Protein AF-A0A1H8AV15-F1 (afdb_monomer_lite)

Sequence (338 aa):
MNNEKYGDEKTIEDIRESDVGVKELVEKLGVLRKKSWQKQLEAKVYRLEKKVKVLEKELDQQESKTEISVTKNASVRITKSDVLLFKYLFENSFLTREQIGEYIYSSLTYANQRLSRLTKTRFVKKKPYPLRDGNRTTYIMPTKKALSYLKTEKGKKKLNNIERNNKFEHRFIKPKNYIVRSNISLDQFEHDDQVNKLRFEFENIGACFWVTQDIAERFNLHSKIPDGIFDTRDRETKFVLELEKTLKRNSRYINSKYGVLTRYAQEDSIDGVLYVVEGDSLYKSIMKKFNPKSIPYPKGAYKKFYAAKLKDILAGDYKFYNKTANKVFDLKEVLKKC

Secondary structure (DSSP, 8-state):
-----------HHHHHHHHHHHHHHHHHHHHHHHHHHHHHHHHHHHHHHHHHHHHHHHHHHHHHHHHHHHGGG------HHHHHHHHHHHHHS-EEHHHHHHHTSS-HHHHHHHHHHHHHTTSEEEEE-TT-SS---EEEEE-HHHHHHHHSHHHHHHHHT--SSTT--PPP--GGG----S---HHHHHHHHHHHHHHHHHHHHT-EEEEEHHHHHHTT-SSS--SEEEE-TTS--EEEEEEESS---HHHHH-TTT-HHHHHHH-TT-SEEEEEESSHHHHHHHHHHT-TTSS-PSTTGGGGEEEEEHHHHHTT--EEEETTTTEEEEHHHHHH--

pLDDT: mean 84.04, std 15.57, range [34.03, 98.25]

Radius of gyration: 30.09 Å; chains: 1; bounding box: 88×106×57 Å

Structure (mmCIF, N/CA/C/O backbone):
data_AF-A0A1H8AV15-F1
#
_entry.id   AF-A0A1H8AV15-F1
#
loop_
_atom_site.group_PDB
_atom_site.id
_atom_site.type_symbol
_atom_site.label_atom_id
_atom_site.label_alt_id
_atom_site.label_comp_id
_atom_site.label_asym_id
_atom_site.label_entity_id
_atom_site.label_seq_id
_atom_site.pdbx_PDB_ins_code
_atom_site.Cartn_x
_atom_site.Cartn_y
_atom_site.Cartn_z
_atom_site.occupancy
_atom_site.B_iso_or_equiv
_atom_site.auth_seq_id
_atom_site.auth_comp_id
_atom_site.auth_asym_id
_atom_site.auth_atom_id
_atom_site.pdbx_PDB_model_num
ATOM 1 N N . MET A 1 1 ? 63.929 86.290 20.504 1.00 39.50 1 MET A N 1
ATOM 2 C CA . MET A 1 1 ? 62.841 85.491 21.107 1.00 39.50 1 MET A CA 1
ATOM 3 C C . MET A 1 1 ? 62.229 84.665 19.994 1.00 39.50 1 MET A C 1
ATOM 5 O O . MET A 1 1 ? 61.671 85.238 19.068 1.00 39.50 1 MET A O 1
ATOM 9 N N . ASN A 1 2 ? 62.473 83.356 20.034 1.00 34.03 2 ASN A N 1
ATOM 10 C CA . ASN A 1 2 ? 62.102 82.391 19.001 1.00 34.03 2 ASN A CA 1
ATOM 11 C C . ASN A 1 2 ? 60.612 82.051 19.109 1.00 34.03 2 ASN A C 1
ATOM 13 O O . ASN A 1 2 ? 60.170 81.650 20.180 1.00 34.03 2 ASN A O 1
ATOM 17 N N . ASN A 1 3 ? 59.874 82.174 18.005 1.00 35.03 3 ASN A N 1
ATOM 18 C CA . ASN A 1 3 ? 58.556 81.566 17.837 1.00 35.03 3 ASN A CA 1
ATOM 19 C C . ASN A 1 3 ? 58.683 80.460 16.787 1.00 35.03 3 ASN A C 1
ATOM 21 O O . ASN A 1 3 ? 58.756 80.735 15.588 1.00 35.03 3 ASN A O 1
ATOM 25 N N . GLU A 1 4 ? 58.737 79.218 17.258 1.00 37.78 4 GLU A N 1
ATOM 26 C CA . GLU A 1 4 ? 58.643 78.020 16.431 1.00 37.78 4 GLU A CA 1
ATOM 27 C C . GLU A 1 4 ? 57.190 77.810 15.982 1.00 37.78 4 GLU A C 1
ATOM 29 O O . GLU A 1 4 ? 56.271 77.699 16.793 1.00 37.78 4 GLU A O 1
ATOM 34 N N . LYS A 1 5 ? 56.996 77.758 14.662 1.00 45.66 5 LYS A N 1
ATOM 35 C CA . LYS A 1 5 ? 55.820 77.191 13.999 1.00 45.66 5 LYS A CA 1
ATOM 36 C C . LYS A 1 5 ? 56.116 75.715 13.709 1.00 45.66 5 LYS A C 1
ATOM 38 O O . LYS A 1 5 ? 56.894 75.426 12.808 1.00 45.66 5 LYS A O 1
ATOM 43 N N . TYR A 1 6 ? 55.448 74.819 14.421 1.00 37.97 6 TYR A N 1
ATOM 44 C CA . TYR A 1 6 ? 55.134 73.449 13.994 1.00 37.97 6 TYR A CA 1
ATOM 45 C C . TYR A 1 6 ? 53.597 73.366 14.047 1.00 37.97 6 TYR A C 1
ATOM 47 O O . TYR A 1 6 ? 53.000 73.881 14.987 1.00 37.97 6 TYR A O 1
ATOM 55 N N . GLY A 1 7 ? 52.862 72.925 13.029 1.00 42.69 7 GLY A N 1
ATOM 56 C CA . GLY A 1 7 ? 53.086 71.751 12.194 1.00 42.69 7 GLY A CA 1
ATOM 57 C C . GLY A 1 7 ? 52.102 70.690 12.685 1.00 42.69 7 GLY A C 1
ATOM 58 O O . GLY A 1 7 ? 52.228 70.277 13.826 1.00 42.69 7 GLY A O 1
ATOM 59 N N . ASP A 1 8 ? 51.085 70.365 11.882 1.00 43.25 8 ASP A N 1
ATOM 60 C CA . ASP A 1 8 ? 50.435 69.044 11.856 1.00 43.25 8 ASP A CA 1
ATOM 61 C C . ASP A 1 8 ? 49.361 69.023 10.756 1.00 43.25 8 ASP A C 1
ATOM 63 O O . ASP A 1 8 ? 48.159 69.183 10.976 1.00 43.25 8 ASP A O 1
ATOM 67 N N . GLU A 1 9 ? 49.832 68.791 9.528 1.00 50.53 9 GLU A N 1
ATOM 68 C CA . GLU A 1 9 ? 49.092 67.988 8.558 1.00 50.53 9 GLU A CA 1
ATOM 69 C C . GLU A 1 9 ? 48.983 66.570 9.135 1.00 50.53 9 GLU A C 1
ATOM 71 O O . GLU A 1 9 ? 49.800 65.699 8.846 1.00 50.53 9 GLU A O 1
ATOM 76 N N . LYS A 1 10 ? 47.977 66.333 9.985 1.00 43.94 10 LYS A N 1
ATOM 77 C CA . LYS A 1 10 ? 47.518 64.966 10.230 1.00 43.94 10 LYS A CA 1
ATOM 78 C C . LYS A 1 10 ? 46.708 64.508 9.025 1.00 43.94 10 LYS A C 1
ATOM 80 O O . LYS A 1 10 ? 45.613 64.988 8.736 1.00 43.94 10 LYS A O 1
ATOM 85 N N . THR A 1 11 ? 47.364 63.618 8.307 1.00 44.25 11 THR A N 1
ATOM 86 C CA . THR A 1 11 ? 47.067 62.935 7.058 1.00 44.25 11 THR A CA 1
ATOM 87 C C . THR A 1 11 ? 45.629 62.420 6.939 1.00 44.25 11 THR A C 1
ATOM 89 O O . THR A 1 11 ? 45.088 61.771 7.829 1.00 44.25 11 THR A O 1
ATOM 92 N N . ILE A 1 12 ? 45.044 62.612 5.752 1.00 46.31 12 ILE A N 1
ATOM 93 C CA . ILE A 1 12 ? 43.785 62.002 5.272 1.00 46.31 12 ILE A CA 1
ATOM 94 C C . ILE A 1 12 ? 43.798 60.454 5.382 1.00 46.31 12 ILE A C 1
ATOM 96 O O . ILE A 1 12 ? 42.741 59.818 5.395 1.00 46.31 12 ILE A O 1
ATOM 100 N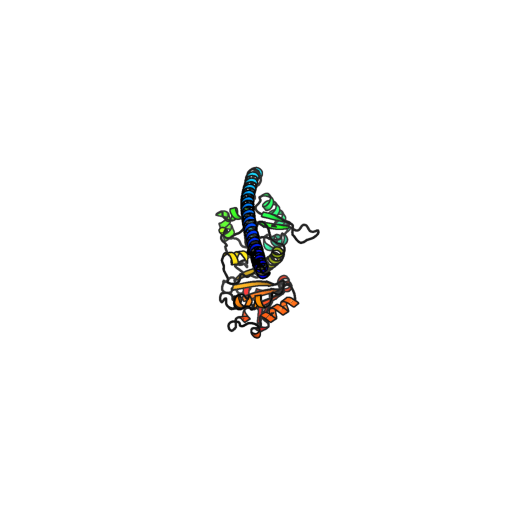 N . GLU A 1 13 ? 44.979 59.841 5.495 1.00 48.06 13 GLU A N 1
ATOM 101 C CA . GLU A 1 13 ? 45.182 58.408 5.745 1.00 48.06 13 GLU A CA 1
ATOM 102 C C . GLU A 1 13 ? 44.706 57.951 7.135 1.00 48.06 13 GLU A C 1
ATOM 104 O O . GLU A 1 13 ? 44.022 56.929 7.215 1.00 48.06 13 GLU A O 1
ATOM 109 N N . ASP A 1 14 ? 44.902 58.752 8.188 1.00 46.56 14 ASP A N 1
ATOM 110 C CA . ASP A 1 14 ? 44.447 58.413 9.549 1.00 46.56 14 ASP A CA 1
ATOM 111 C C . ASP A 1 14 ? 42.908 58.397 9.641 1.00 46.56 14 ASP A C 1
ATOM 113 O O . ASP A 1 14 ? 42.307 57.607 10.374 1.00 46.56 14 ASP A O 1
ATOM 117 N N . ILE A 1 15 ? 42.238 59.234 8.839 1.00 47.50 15 ILE A N 1
ATOM 118 C CA . ILE A 1 15 ? 40.772 59.259 8.742 1.00 47.50 15 ILE A CA 1
ATOM 119 C C . ILE A 1 15 ? 40.266 58.019 7.983 1.00 47.50 15 ILE A C 1
ATOM 121 O O . ILE A 1 15 ? 39.270 57.418 8.393 1.00 47.50 15 ILE A O 1
ATOM 125 N N . ARG A 1 16 ? 40.968 57.570 6.931 1.00 46.66 16 ARG A N 1
ATOM 126 C CA . ARG A 1 16 ? 40.594 56.373 6.153 1.00 46.66 16 ARG A CA 1
ATOM 127 C C . ARG A 1 16 ? 40.780 55.065 6.924 1.00 46.66 16 ARG A C 1
ATOM 129 O O . ARG A 1 16 ? 39.923 54.189 6.803 1.00 46.66 16 ARG A O 1
ATOM 136 N N . GLU A 1 17 ? 41.830 54.928 7.731 1.00 51.47 17 GLU A N 1
ATOM 137 C CA . GLU A 1 17 ? 42.008 53.747 8.593 1.00 51.47 17 GLU A CA 1
ATOM 138 C C . GLU A 1 17 ? 40.938 53.672 9.694 1.00 51.47 17 GLU A C 1
ATOM 140 O O . GLU A 1 17 ? 40.435 52.585 10.002 1.00 51.47 17 GLU A O 1
ATOM 145 N N . SER A 1 18 ? 40.495 54.824 10.213 1.00 52.91 18 SER A N 1
ATOM 146 C CA . SER A 1 18 ? 39.399 54.884 11.187 1.00 52.91 18 SER A CA 1
ATOM 147 C C . SER A 1 18 ? 38.044 54.447 10.594 1.00 52.91 18 SER A C 1
ATOM 149 O O . SER A 1 18 ? 37.301 53.702 11.236 1.00 52.91 18 SER A O 1
ATOM 151 N N . ASP A 1 19 ? 37.755 54.800 9.335 1.00 50.59 19 ASP A N 1
ATOM 152 C CA . ASP A 1 19 ? 36.514 54.435 8.632 1.00 50.59 19 ASP A CA 1
ATOM 153 C C . ASP A 1 19 ? 36.448 52.942 8.256 1.00 50.59 19 ASP A C 1
ATOM 155 O O . ASP A 1 19 ? 35.379 52.316 8.307 1.00 50.59 19 ASP A O 1
ATOM 159 N N . VAL A 1 20 ? 37.591 52.342 7.902 1.00 56.38 20 VAL A N 1
ATOM 160 C CA . VAL A 1 20 ? 37.698 50.894 7.649 1.00 56.38 20 VAL A CA 1
ATOM 161 C C . VAL A 1 20 ? 37.484 50.109 8.947 1.00 56.38 20 VAL A C 1
ATOM 163 O O . VAL A 1 20 ? 36.703 49.152 8.956 1.00 56.38 20 VAL A O 1
ATOM 166 N N . GLY A 1 21 ? 38.070 50.566 10.059 1.00 55.06 21 GLY A N 1
ATOM 167 C CA . GLY A 1 21 ? 37.852 49.975 11.382 1.00 55.06 21 GLY A CA 1
ATOM 168 C C . GLY A 1 21 ? 36.389 50.034 11.833 1.00 55.06 21 GLY A C 1
ATOM 169 O O . GLY A 1 21 ? 35.859 49.047 12.346 1.00 55.06 21 GLY A O 1
ATOM 170 N N . VAL A 1 22 ? 35.690 51.148 11.581 1.00 52.22 22 VAL A N 1
ATOM 171 C CA . VAL A 1 22 ? 34.264 51.310 11.921 1.00 52.22 22 VAL A CA 1
ATOM 172 C C . VAL A 1 22 ? 33.369 50.394 11.080 1.00 52.22 22 VAL A C 1
ATOM 174 O O . VAL A 1 22 ? 32.469 49.756 11.634 1.00 52.22 22 VAL A O 1
ATOM 177 N N . LYS A 1 23 ? 33.617 50.255 9.769 1.00 57.16 23 LYS A N 1
ATOM 178 C CA . LYS A 1 23 ? 32.855 49.324 8.911 1.00 57.16 23 LYS A CA 1
ATOM 179 C C . LYS A 1 23 ? 33.002 47.871 9.353 1.00 57.16 23 LYS A C 1
ATOM 181 O O . LYS A 1 23 ? 31.995 47.169 9.466 1.00 57.16 23 LYS A O 1
ATOM 186 N N . GLU A 1 24 ? 34.220 47.437 9.661 1.00 65.31 24 GLU A N 1
ATOM 187 C CA . GLU A 1 24 ? 34.476 46.069 10.115 1.00 65.31 24 GLU A CA 1
ATOM 188 C C . GLU A 1 24 ? 33.819 45.792 11.482 1.00 65.31 24 GLU A C 1
ATOM 190 O O . GLU A 1 24 ? 33.276 44.708 11.722 1.00 65.31 24 GLU A O 1
ATOM 195 N N . LEU A 1 25 ? 33.787 46.796 12.368 1.00 52.59 25 LEU A N 1
ATOM 196 C CA . LEU A 1 25 ? 33.108 46.713 13.661 1.00 52.59 25 LEU A CA 1
ATOM 197 C C . LEU A 1 25 ? 31.581 46.641 13.507 1.00 52.59 25 LEU A C 1
ATOM 199 O O . LEU A 1 25 ? 30.936 45.834 14.177 1.00 52.59 25 LEU A O 1
ATOM 203 N N . VAL A 1 26 ? 30.993 47.435 12.605 1.00 51.81 26 VAL A N 1
ATOM 204 C CA . VAL A 1 26 ? 29.552 47.414 12.295 1.00 51.81 26 VAL A CA 1
ATOM 205 C C . VAL A 1 26 ? 29.139 46.070 11.692 1.00 51.81 26 VAL A C 1
ATOM 207 O O . VAL A 1 26 ? 28.099 45.523 12.066 1.00 51.81 26 VAL A O 1
ATOM 210 N N . GLU A 1 27 ? 29.965 45.487 10.824 1.00 62.81 27 GLU A N 1
ATOM 211 C CA . GLU A 1 27 ? 29.713 44.172 10.232 1.00 62.81 27 GLU A CA 1
ATOM 212 C C . GLU A 1 27 ? 29.824 43.047 11.275 1.00 62.81 27 GLU A C 1
ATOM 214 O O . GLU A 1 27 ? 28.908 42.225 11.408 1.00 62.81 27 GLU A O 1
ATOM 219 N N . LYS A 1 28 ? 30.868 43.070 12.119 1.00 62.38 28 LYS A N 1
ATOM 220 C CA . LYS A 1 28 ? 31.018 42.152 13.264 1.00 62.38 28 LYS A CA 1
ATOM 221 C C . LYS A 1 28 ? 29.848 42.275 14.249 1.00 62.38 28 LYS A C 1
ATOM 223 O O . LYS A 1 28 ? 29.292 41.255 14.666 1.00 62.38 28 LYS A O 1
ATOM 228 N N . LEU A 1 29 ? 29.404 43.491 14.573 1.00 48.94 29 LEU A N 1
ATOM 229 C CA . LEU A 1 29 ? 28.235 43.738 15.427 1.00 48.94 29 LEU A CA 1
ATOM 230 C C . LEU A 1 29 ? 26.924 43.280 14.771 1.00 48.94 29 LEU A C 1
ATOM 232 O O . LEU A 1 29 ? 26.055 42.740 15.460 1.00 48.94 29 LEU A O 1
ATOM 236 N N . GLY A 1 30 ? 26.780 43.422 13.451 1.00 55.56 30 GLY A N 1
ATOM 237 C CA . GLY A 1 30 ? 25.644 42.910 12.680 1.00 55.56 30 GLY A CA 1
ATOM 238 C C . GLY A 1 30 ? 25.556 41.380 12.702 1.00 55.56 30 GLY A C 1
ATOM 239 O O . GLY A 1 30 ? 24.478 40.820 12.926 1.00 55.56 30 GLY A O 1
ATOM 240 N N . VAL A 1 31 ? 26.691 40.690 12.555 1.00 60.81 31 VAL A N 1
ATOM 241 C CA . VAL A 1 31 ? 26.790 39.225 12.678 1.00 60.81 31 VAL A CA 1
ATOM 242 C C . VAL A 1 31 ? 26.493 38.768 14.110 1.00 60.81 31 VAL A C 1
ATOM 244 O O . VAL A 1 31 ? 25.740 37.810 14.305 1.00 60.81 31 VAL A O 1
ATOM 247 N N . LEU A 1 32 ? 27.019 39.462 15.124 1.00 54.56 32 LEU A N 1
ATOM 248 C CA . LEU A 1 32 ? 26.749 39.161 16.535 1.00 54.56 32 LEU A CA 1
ATOM 249 C C . LEU A 1 32 ? 25.274 39.380 16.904 1.00 54.56 32 LEU A C 1
ATOM 251 O O . LEU A 1 32 ? 24.685 38.534 17.581 1.00 54.56 32 LEU A O 1
ATOM 255 N N . ARG A 1 33 ? 24.637 40.451 16.407 1.00 60.66 33 ARG A N 1
ATOM 256 C CA . ARG A 1 33 ? 23.192 40.690 16.580 1.00 60.66 33 ARG A CA 1
ATOM 257 C C . ARG A 1 33 ? 22.350 39.606 15.910 1.00 60.66 33 ARG A C 1
ATOM 259 O O . ARG A 1 33 ? 21.426 39.108 16.546 1.00 60.66 33 ARG A O 1
ATOM 266 N N . LYS A 1 34 ? 22.693 39.175 14.687 1.00 67.12 34 LYS A N 1
ATOM 267 C CA . LYS A 1 34 ? 22.013 38.053 14.007 1.00 67.12 34 LYS A CA 1
ATOM 268 C C . LYS A 1 34 ? 22.143 36.742 14.788 1.00 67.12 34 LYS A C 1
ATOM 270 O O . LYS A 1 34 ? 21.135 36.076 15.002 1.00 67.12 34 LYS A O 1
ATOM 275 N N . LYS A 1 35 ? 23.341 36.407 15.284 1.00 69.88 35 LYS A N 1
ATOM 276 C CA . LYS A 1 35 ? 23.568 35.209 16.118 1.00 69.88 35 LYS A CA 1
ATOM 277 C C . LYS A 1 35 ? 22.797 35.267 17.440 1.00 69.88 35 LYS A C 1
ATOM 279 O O . LYS A 1 35 ? 22.209 34.270 17.851 1.00 69.88 35 LYS A O 1
ATOM 284 N N . SER A 1 36 ? 22.761 36.432 18.087 1.00 76.50 36 SER A N 1
ATOM 285 C CA . SER A 1 36 ? 21.988 36.649 19.316 1.00 76.50 36 SER A CA 1
ATOM 286 C C . SER A 1 36 ? 20.482 36.486 19.073 1.00 76.50 36 SER A C 1
ATOM 288 O O . SER A 1 36 ? 19.811 35.755 19.801 1.00 76.50 36 SER A O 1
ATOM 290 N N . TRP A 1 37 ? 19.958 37.082 17.999 1.00 70.81 37 TRP A N 1
ATOM 291 C CA . TRP A 1 37 ? 18.543 36.993 17.633 1.00 70.81 37 TRP A CA 1
ATOM 292 C C . TRP A 1 37 ? 18.128 35.573 17.223 1.00 70.81 37 TRP A C 1
ATOM 294 O O . TRP A 1 37 ? 17.080 35.086 17.643 1.00 70.81 37 TRP A O 1
ATOM 304 N N . GLN A 1 38 ? 18.984 34.862 16.484 1.00 74.12 38 GLN A N 1
ATOM 305 C CA . GLN A 1 38 ? 18.769 33.461 16.125 1.00 74.12 38 GLN A CA 1
ATOM 306 C C . GLN A 1 38 ? 18.724 32.558 17.367 1.00 74.12 38 GLN A C 1
ATOM 308 O O . GLN A 1 38 ? 17.793 31.771 17.518 1.00 74.12 38 GLN A O 1
ATOM 313 N N . LYS A 1 39 ? 19.646 32.747 18.320 1.00 81.38 39 LYS A N 1
ATOM 314 C CA . LYS A 1 39 ? 19.643 32.017 19.599 1.00 81.38 39 LYS A CA 1
ATOM 315 C C . LYS A 1 39 ? 18.384 32.309 20.431 1.00 81.38 39 LYS A C 1
ATOM 317 O O . LYS A 1 39 ? 17.842 31.411 21.076 1.00 81.38 39 LYS A O 1
ATOM 322 N N . GLN A 1 40 ? 17.887 33.549 20.407 1.00 77.81 40 GLN A N 1
ATOM 323 C CA . GLN A 1 40 ? 16.620 33.918 21.052 1.00 77.81 40 GLN A CA 1
ATOM 324 C C . GLN A 1 40 ? 15.408 33.252 20.378 1.00 77.81 40 GLN A C 1
ATOM 326 O O . GLN A 1 40 ? 14.506 32.781 21.076 1.00 77.81 40 GLN A O 1
ATOM 331 N N . LEU A 1 41 ? 15.389 33.174 19.043 1.00 75.25 41 LEU A N 1
ATOM 332 C CA . LEU A 1 41 ? 14.352 32.472 18.284 1.00 75.25 41 LEU A CA 1
ATOM 333 C C . LEU A 1 41 ? 14.353 30.969 18.562 1.00 75.25 41 LEU A C 1
ATOM 335 O O . LEU A 1 41 ? 13.299 30.425 18.880 1.00 75.25 41 LEU A O 1
ATOM 339 N N . GLU A 1 42 ? 15.512 30.314 18.517 1.00 78.62 42 GLU A N 1
ATOM 340 C CA . GLU A 1 42 ? 15.657 28.885 18.829 1.00 78.62 42 GLU A CA 1
ATOM 341 C C . GLU A 1 42 ? 15.156 28.573 20.247 1.00 78.62 42 GLU A C 1
ATOM 343 O O . GLU A 1 42 ? 14.366 27.649 20.449 1.00 78.62 42 GLU A O 1
ATOM 348 N N . ALA A 1 43 ? 15.509 29.409 21.230 1.00 83.00 43 ALA A N 1
ATOM 349 C CA . ALA A 1 43 ? 15.003 29.276 22.594 1.00 83.00 43 ALA A CA 1
ATOM 350 C C . ALA A 1 43 ? 13.475 29.466 22.685 1.00 83.00 43 ALA A C 1
ATOM 352 O O . ALA A 1 43 ? 12.810 28.784 23.472 1.00 83.00 43 ALA A O 1
ATOM 353 N N . LYS A 1 44 ? 12.896 30.379 21.893 1.00 82.75 44 LYS A N 1
ATOM 354 C CA . LYS A 1 44 ? 11.442 30.599 21.832 1.00 82.75 44 LYS A CA 1
ATOM 355 C C . LYS A 1 44 ? 10.720 29.412 21.191 1.00 82.75 44 LYS A C 1
ATOM 357 O O . LYS A 1 44 ? 9.716 28.970 21.748 1.00 82.75 44 LYS A O 1
ATOM 362 N N . VAL A 1 45 ? 11.244 28.874 20.087 1.00 79.19 45 VAL A N 1
ATOM 363 C CA . VAL A 1 45 ? 10.726 27.667 19.421 1.00 79.19 45 VAL A CA 1
ATOM 364 C C . VAL A 1 45 ? 10.742 26.490 20.391 1.00 79.19 45 VAL A C 1
ATOM 366 O O . VAL A 1 45 ? 9.696 25.902 20.642 1.00 79.19 45 VAL A O 1
ATOM 369 N N . TYR A 1 46 ? 11.872 26.238 21.053 1.00 84.69 46 TYR A N 1
ATOM 370 C CA . TYR A 1 46 ? 11.991 25.168 22.044 1.00 84.69 46 TYR A CA 1
ATOM 371 C C . TYR A 1 46 ? 10.968 25.289 23.192 1.00 84.69 46 TYR A C 1
ATOM 373 O O . TYR A 1 46 ? 10.334 24.310 23.597 1.00 84.69 46 TYR A O 1
ATOM 381 N N . ARG A 1 47 ? 10.746 26.507 23.715 1.00 86.25 47 ARG A N 1
ATOM 382 C CA . ARG A 1 47 ? 9.717 26.756 24.745 1.00 86.25 47 ARG A CA 1
ATOM 383 C C . ARG A 1 47 ? 8.303 26.487 24.227 1.00 86.25 47 ARG A C 1
ATOM 385 O O . ARG A 1 47 ? 7.484 25.955 24.977 1.00 86.25 47 ARG A O 1
ATOM 392 N N . LEU A 1 48 ? 8.010 26.863 22.982 1.00 82.88 48 LEU A N 1
ATOM 393 C CA . LEU A 1 48 ? 6.714 26.616 22.348 1.00 82.88 48 LEU A CA 1
ATOM 394 C C . LEU A 1 48 ? 6.480 25.121 22.120 1.00 82.88 48 LEU A C 1
ATOM 396 O O . LEU A 1 48 ? 5.425 24.624 22.500 1.00 82.88 48 LEU A O 1
ATOM 400 N N . GLU A 1 49 ? 7.470 24.386 21.618 1.00 77.31 49 GLU A N 1
ATOM 401 C CA . GLU A 1 49 ? 7.391 22.929 21.452 1.00 77.31 49 GLU A CA 1
ATOM 402 C C . GLU A 1 49 ? 7.128 22.214 22.782 1.00 77.31 49 GLU A C 1
ATOM 404 O O . GLU A 1 49 ? 6.305 21.299 22.857 1.00 77.31 49 GLU A O 1
ATOM 409 N N . LYS A 1 50 ? 7.777 22.661 23.867 1.00 88.25 50 LYS A N 1
ATOM 410 C CA . LYS A 1 50 ? 7.525 22.123 25.209 1.00 88.25 50 LYS A CA 1
ATOM 411 C C . LYS A 1 50 ? 6.092 22.404 25.676 1.00 88.25 50 LYS A C 1
ATOM 413 O O . LYS A 1 50 ? 5.470 21.511 26.246 1.00 88.25 50 LYS A O 1
ATOM 418 N N . LYS A 1 51 ? 5.554 23.605 25.420 1.00 87.81 51 LYS A N 1
ATOM 419 C CA . LYS A 1 51 ? 4.152 23.947 25.731 1.00 87.81 51 LYS A CA 1
ATOM 420 C C . LYS A 1 51 ? 3.162 23.111 24.920 1.00 87.81 51 LYS A C 1
ATOM 422 O O . LYS A 1 51 ? 2.213 22.601 25.502 1.00 87.81 51 LYS A O 1
ATOM 427 N N . VAL A 1 52 ? 3.405 22.922 23.620 1.00 80.88 52 VAL A N 1
ATOM 428 C CA . VAL A 1 52 ? 2.567 22.073 22.755 1.00 80.88 52 VAL A CA 1
ATOM 429 C C . VAL A 1 52 ? 2.510 20.647 23.300 1.00 80.88 52 VAL A C 1
ATOM 431 O O . VAL A 1 52 ? 1.418 20.134 23.506 1.00 80.88 52 VAL A O 1
ATOM 434 N N . LYS A 1 53 ? 3.653 20.048 23.663 1.00 80.12 53 LYS A N 1
ATOM 435 C CA . LYS A 1 53 ? 3.687 18.696 24.254 1.00 80.12 53 LYS A CA 1
ATOM 436 C C . LYS A 1 53 ? 2.901 18.577 25.565 1.00 80.12 53 LYS A C 1
ATOM 438 O O . LYS A 1 53 ? 2.323 17.526 25.838 1.00 80.12 53 LYS A O 1
ATOM 443 N N . VAL A 1 54 ? 2.901 19.620 26.400 1.00 89.12 54 VAL A N 1
ATOM 444 C CA . VAL A 1 54 ? 2.109 19.643 27.644 1.00 89.12 54 VAL A CA 1
ATOM 445 C C . VAL A 1 54 ? 0.617 19.722 27.326 1.00 89.12 54 VAL A C 1
ATOM 447 O O . VAL A 1 54 ? -0.140 18.900 27.832 1.00 89.12 54 VAL A O 1
ATOM 450 N N . LEU A 1 55 ? 0.213 20.630 26.433 1.00 86.31 55 LEU A N 1
ATOM 451 C CA . LEU A 1 55 ? -1.182 20.784 26.012 1.00 86.31 55 LEU A CA 1
ATOM 452 C C . LEU A 1 55 ? -1.726 19.523 25.328 1.00 86.31 55 LEU A C 1
ATOM 454 O O . LEU A 1 55 ? -2.851 19.122 25.596 1.00 86.31 55 LEU A O 1
ATOM 458 N N . GLU A 1 56 ? -0.927 18.854 24.494 1.00 79.38 56 GLU A N 1
ATOM 459 C CA . GLU A 1 56 ? -1.294 17.565 23.892 1.00 79.38 56 GLU A CA 1
ATOM 460 C C . GLU A 1 56 ? -1.555 16.495 24.962 1.00 79.38 56 GLU A C 1
ATOM 462 O O . GLU A 1 56 ? -2.508 15.725 24.851 1.00 79.38 56 GLU A O 1
ATOM 467 N N . LYS A 1 57 ? -0.748 16.469 26.032 1.00 85.25 57 LYS A N 1
ATOM 468 C CA . LYS A 1 57 ? -0.923 15.539 27.155 1.00 85.25 57 LYS A CA 1
ATOM 469 C C . LYS A 1 57 ? -2.159 15.871 27.995 1.00 85.25 57 LYS A C 1
ATOM 471 O O . LYS A 1 57 ? -2.858 14.956 28.426 1.00 85.25 57 LYS A O 1
ATOM 476 N N . GLU A 1 58 ? -2.425 17.151 28.241 1.00 88.25 58 GLU A N 1
ATOM 477 C CA . GLU A 1 58 ? -3.625 17.613 28.952 1.00 88.25 58 GLU A CA 1
ATOM 478 C C . GLU A 1 58 ? -4.895 17.317 28.152 1.00 88.25 58 GLU A C 1
ATOM 480 O O . GLU A 1 58 ? -5.858 16.794 28.714 1.00 88.25 58 GLU A O 1
ATOM 485 N N . LEU A 1 59 ? -4.871 17.548 26.836 1.00 81.38 59 LEU A N 1
ATOM 486 C CA . LEU A 1 59 ? -5.963 17.200 25.932 1.00 81.38 59 LEU A CA 1
ATOM 487 C C . LEU A 1 59 ? -6.209 15.687 25.927 1.00 81.38 59 LEU A C 1
ATOM 489 O O . LEU A 1 59 ? -7.343 15.263 26.120 1.00 81.38 59 LEU A O 1
ATOM 493 N N . ASP A 1 60 ? -5.155 14.868 25.818 1.00 70.38 60 ASP A N 1
ATOM 494 C CA . ASP A 1 60 ? -5.250 13.405 25.928 1.00 70.38 60 ASP A CA 1
ATOM 495 C C . ASP A 1 60 ? -5.888 12.974 27.271 1.00 70.38 60 ASP A C 1
ATOM 497 O O . ASP A 1 60 ? -6.693 12.040 27.318 1.00 70.38 60 ASP A O 1
ATOM 501 N N . GLN A 1 61 ? -5.557 13.642 28.384 1.00 76.06 61 GLN A N 1
ATOM 502 C CA . GLN A 1 61 ? -6.130 13.360 29.709 1.00 76.06 61 GLN A CA 1
ATOM 503 C C . GLN A 1 61 ? -7.584 13.823 29.843 1.00 76.06 61 GLN A C 1
ATOM 505 O O . GLN A 1 61 ? -8.393 13.139 30.476 1.00 76.06 61 GLN A O 1
ATOM 510 N N . GLN A 1 62 ? -7.933 14.971 29.269 1.00 75.81 62 GLN A N 1
ATOM 511 C CA . GLN A 1 62 ? -9.294 15.494 29.273 1.00 75.81 62 GLN A CA 1
ATOM 512 C C . GLN A 1 62 ? -10.203 14.643 28.384 1.00 75.81 62 GLN A C 1
ATOM 514 O O . GLN A 1 62 ? -11.310 14.291 28.801 1.00 75.81 62 GLN A O 1
ATOM 519 N N . GLU A 1 63 ? -9.710 14.222 27.218 1.00 71.06 63 GLU A N 1
ATOM 520 C CA . GLU A 1 63 ? -10.353 13.208 26.392 1.00 71.06 63 GLU A CA 1
ATOM 521 C C . GLU A 1 63 ? -10.546 11.928 27.211 1.00 71.06 63 GLU A C 1
ATOM 523 O O . GLU A 1 63 ? -11.689 11.500 27.341 1.00 71.06 63 GLU A O 1
ATOM 528 N N . SER A 1 64 ? -9.498 11.413 27.875 1.00 63.00 64 SER A N 1
ATOM 529 C CA . SER A 1 64 ? -9.538 10.235 28.772 1.00 63.00 64 SER A CA 1
ATOM 530 C C . SER A 1 64 ? -10.630 10.321 29.852 1.00 63.00 64 SER A C 1
ATOM 532 O O . SER A 1 64 ? -11.429 9.396 30.008 1.00 63.00 64 SER A O 1
ATOM 534 N N . LYS A 1 65 ? -10.718 11.444 30.580 1.00 64.50 65 LYS A N 1
ATOM 535 C CA . LYS A 1 65 ? -11.740 11.673 31.624 1.00 64.50 65 LYS A CA 1
ATOM 536 C C . LYS A 1 65 ? -13.154 11.756 31.043 1.00 64.50 65 LYS A C 1
ATOM 538 O O . LYS A 1 65 ? -14.086 11.185 31.607 1.00 64.50 65 LYS A O 1
ATOM 543 N N . THR A 1 66 ? -13.301 12.401 29.888 1.00 60.34 66 THR A N 1
ATOM 544 C CA . THR A 1 66 ? -14.571 12.461 29.149 1.00 60.34 66 THR A CA 1
ATOM 545 C C . THR A 1 66 ? -14.944 11.085 28.571 1.00 60.34 66 THR A C 1
ATOM 547 O O . THR A 1 66 ? -16.121 10.782 28.395 1.00 60.34 66 THR A O 1
ATOM 550 N N . GLU A 1 67 ? -13.974 10.198 28.298 1.00 51.16 67 GLU A N 1
ATOM 551 C CA . GLU A 1 67 ? -14.251 8.814 27.878 1.00 51.16 67 GLU A CA 1
ATOM 552 C C . GLU A 1 67 ? -14.893 7.999 29.000 1.00 51.16 67 GLU A C 1
ATOM 554 O O . GLU A 1 67 ? -15.811 7.224 28.730 1.00 51.16 67 GLU A O 1
ATOM 559 N N . ILE A 1 68 ? -14.439 8.167 30.245 1.00 54.22 68 ILE A N 1
ATOM 560 C CA . ILE A 1 68 ? -14.922 7.389 31.397 1.00 54.22 68 ILE A CA 1
ATOM 561 C C . ILE A 1 68 ? -16.382 7.737 31.724 1.00 54.22 68 ILE A C 1
ATOM 563 O O . ILE A 1 68 ? -17.159 6.842 32.054 1.00 54.22 68 ILE A O 1
ATOM 567 N N . SER A 1 69 ? -16.797 8.999 31.568 1.00 48.94 69 SER A N 1
ATOM 568 C CA . SER A 1 69 ? -18.191 9.396 31.822 1.00 48.94 69 SER A CA 1
ATOM 569 C C . SER A 1 69 ? -19.158 8.979 30.703 1.00 48.94 69 SER A C 1
ATOM 571 O O . SER A 1 69 ? -20.306 8.642 30.986 1.00 48.94 69 SER A O 1
ATOM 573 N N . VAL A 1 70 ? -18.705 8.922 29.442 1.00 51.00 70 VAL A N 1
ATOM 574 C CA . VAL A 1 70 ? -19.559 8.606 28.275 1.00 51.00 70 VAL A CA 1
ATOM 575 C C . VAL A 1 70 ? -19.653 7.096 27.982 1.00 51.00 70 VAL A C 1
ATOM 577 O O . VAL A 1 70 ? -20.614 6.636 27.366 1.00 51.00 70 VAL A O 1
ATOM 580 N N . THR A 1 71 ? -18.689 6.278 28.419 1.00 47.28 71 THR A N 1
ATOM 581 C CA . THR A 1 71 ? -18.615 4.846 28.043 1.00 47.28 71 THR A CA 1
ATOM 582 C C . THR A 1 71 ? -19.509 3.896 28.839 1.00 47.28 71 THR A C 1
ATOM 584 O O . THR A 1 71 ? -19.543 2.708 28.510 1.00 47.28 71 THR A O 1
ATOM 587 N N . LYS A 1 72 ? -20.307 4.377 29.802 1.00 51.12 72 LYS A N 1
ATOM 588 C CA . LYS A 1 72 ? -21.216 3.504 30.564 1.00 51.12 72 LYS A CA 1
ATOM 589 C C . LYS A 1 72 ? -22.307 2.805 29.727 1.00 51.12 72 LYS A C 1
ATOM 591 O O . LYS A 1 72 ? -22.866 1.847 30.235 1.00 51.12 72 LYS A O 1
ATOM 596 N N . ASN A 1 73 ? -22.569 3.178 28.461 1.00 51.09 73 ASN A N 1
ATOM 597 C CA . ASN A 1 73 ? -23.797 2.732 27.768 1.00 51.09 73 ASN A CA 1
ATOM 598 C C . ASN A 1 73 ? -23.703 2.103 26.356 1.00 51.09 73 ASN A C 1
ATOM 600 O O . ASN A 1 73 ? -24.734 1.963 25.707 1.00 51.09 73 ASN A O 1
ATOM 604 N N . ALA A 1 74 ? -22.550 1.632 25.859 1.00 57.91 74 ALA A N 1
ATOM 605 C CA . ALA A 1 74 ? -22.560 0.695 24.714 1.00 57.91 74 ALA A CA 1
ATOM 606 C C . ALA A 1 74 ? -21.227 -0.044 24.533 1.00 57.91 74 ALA A C 1
ATOM 608 O O . ALA A 1 74 ? -20.247 0.527 24.048 1.00 57.91 74 ALA A O 1
ATOM 609 N N . SER A 1 75 ? -21.194 -1.346 24.833 1.00 79.50 75 SER A N 1
ATOM 610 C CA . SER A 1 75 ? -20.099 -2.204 24.373 1.00 79.50 75 SER A CA 1
ATOM 611 C C . SER A 1 75 ? -20.387 -2.675 22.942 1.00 79.50 75 SER A C 1
ATOM 613 O O . SER A 1 75 ? -21.470 -3.169 22.634 1.00 79.50 75 SER A O 1
ATOM 615 N N . VAL A 1 76 ? -19.431 -2.499 22.023 1.00 90.12 76 VAL A N 1
ATOM 616 C CA . VAL A 1 76 ? -19.523 -3.084 20.677 1.00 90.12 76 VAL A CA 1
ATOM 617 C C . VAL A 1 76 ? -18.749 -4.399 20.649 1.00 90.12 76 VAL A C 1
ATOM 619 O O . VAL A 1 76 ? -17.551 -4.446 20.933 1.00 90.12 76 VAL A O 1
ATOM 622 N N . ARG A 1 77 ? -19.414 -5.498 20.279 1.00 94.56 77 ARG A N 1
ATOM 623 C CA . ARG A 1 77 ? -18.727 -6.772 20.026 1.00 94.56 77 ARG A CA 1
ATOM 624 C C . ARG A 1 77 ? -17.865 -6.633 18.775 1.00 94.56 77 ARG A C 1
ATOM 626 O O . ARG A 1 77 ? -18.412 -6.508 17.686 1.00 94.56 77 ARG A O 1
ATOM 633 N N . ILE A 1 78 ? -16.542 -6.692 18.919 1.00 96.38 78 ILE A N 1
ATOM 634 C CA . ILE A 1 78 ? -15.592 -6.676 17.794 1.00 96.38 78 ILE A CA 1
ATOM 635 C C . ILE A 1 78 ? -15.633 -8.023 17.049 1.00 96.38 78 ILE A C 1
ATOM 637 O O . ILE A 1 78 ? -15.524 -9.083 17.672 1.00 96.38 78 ILE A O 1
ATOM 641 N N . THR A 1 79 ? -15.786 -7.992 15.730 1.00 95.19 79 THR A N 1
ATOM 642 C CA . THR A 1 79 ? -15.851 -9.129 14.789 1.00 95.19 79 THR A CA 1
ATOM 643 C C . THR A 1 79 ? -14.482 -9.394 14.141 1.00 95.19 79 THR A C 1
ATOM 645 O O . THR A 1 79 ? -13.505 -8.738 14.498 1.00 95.19 79 THR A O 1
ATOM 648 N N . LYS A 1 80 ? -14.375 -10.376 13.231 1.00 94.12 80 LYS A N 1
ATOM 649 C CA . LYS A 1 80 ? -13.151 -10.587 12.433 1.00 94.12 80 LYS A CA 1
ATOM 650 C C . LYS A 1 80 ? -12.952 -9.467 11.402 1.00 94.12 80 LYS A C 1
ATOM 652 O O . LYS A 1 80 ? -11.858 -8.922 11.331 1.00 94.12 80 LYS A O 1
ATOM 657 N N . SER A 1 81 ? -14.010 -9.052 10.702 1.00 95.44 81 SER A N 1
ATOM 658 C CA . SER A 1 81 ? -13.954 -7.953 9.724 1.00 95.44 81 SER A CA 1
ATOM 659 C C . SER A 1 81 ? -13.575 -6.611 10.359 1.00 95.44 81 SER A C 1
ATOM 661 O O . SER A 1 81 ? -12.858 -5.830 9.748 1.00 95.44 81 SER A O 1
ATOM 663 N N . ASP A 1 82 ? -13.960 -6.355 11.616 1.00 97.38 82 ASP A N 1
ATOM 664 C CA . ASP A 1 82 ? -13.480 -5.158 12.328 1.00 97.38 82 ASP A CA 1
ATOM 665 C C . ASP A 1 82 ? -11.972 -5.222 12.611 1.00 97.38 82 ASP A C 1
ATOM 667 O O . ASP A 1 82 ? -11.286 -4.210 12.538 1.00 97.38 82 ASP A O 1
ATOM 671 N N . VAL A 1 83 ? -11.444 -6.406 12.943 1.00 96.44 83 VAL A N 1
ATOM 672 C CA . VAL A 1 83 ? -9.998 -6.599 13.149 1.00 96.44 83 VAL A CA 1
ATOM 673 C C . VAL A 1 83 ? -9.247 -6.433 11.832 1.00 96.44 83 VAL A C 1
ATOM 675 O O . VAL A 1 83 ? -8.208 -5.778 11.818 1.00 96.44 83 VAL A O 1
ATOM 678 N N . LEU A 1 84 ? -9.802 -6.952 10.733 1.00 95.44 84 LEU A N 1
ATOM 679 C CA . LEU A 1 84 ? -9.293 -6.733 9.380 1.00 95.44 84 LEU A CA 1
ATOM 680 C C . LEU A 1 84 ? -9.278 -5.236 9.027 1.00 95.44 84 LEU A C 1
ATOM 682 O O . LEU A 1 84 ? -8.261 -4.725 8.566 1.00 95.44 84 LEU A O 1
ATOM 686 N N . LEU A 1 85 ? -10.360 -4.511 9.332 1.00 97.06 85 LEU A N 1
ATOM 687 C CA . LEU A 1 85 ? -10.416 -3.055 9.194 1.00 97.06 85 LEU A CA 1
ATOM 688 C C . LEU A 1 85 ? -9.317 -2.368 9.999 1.00 97.06 85 LEU A C 1
ATOM 690 O O . LEU A 1 85 ? -8.614 -1.519 9.461 1.00 97.06 85 LEU A O 1
ATOM 694 N N . PHE A 1 86 ? -9.148 -2.720 11.275 1.00 97.00 86 PHE A N 1
ATOM 695 C CA . PHE A 1 86 ? -8.116 -2.101 12.105 1.00 97.00 86 PHE A CA 1
ATOM 696 C C . PHE A 1 86 ? -6.723 -2.356 11.540 1.00 97.00 86 PHE A C 1
ATOM 698 O O . PHE A 1 86 ? -5.942 -1.413 11.466 1.00 97.00 86 PHE A O 1
ATOM 705 N N . LYS A 1 87 ? -6.433 -3.585 11.094 1.00 94.62 87 LYS A N 1
ATOM 706 C CA . LYS A 1 87 ? -5.168 -3.919 10.432 1.00 94.62 87 LYS A CA 1
ATOM 707 C C . LYS A 1 87 ? -4.907 -2.980 9.257 1.00 94.62 87 LYS A C 1
ATOM 709 O O . LYS A 1 87 ? -3.907 -2.272 9.277 1.00 94.62 87 LYS A O 1
ATOM 714 N N . TYR A 1 88 ? -5.815 -2.913 8.283 1.00 95.25 88 TYR A N 1
ATOM 715 C CA . TYR A 1 88 ? -5.602 -2.056 7.114 1.00 95.25 88 TYR A CA 1
ATOM 716 C C . TYR A 1 88 ? -5.495 -0.575 7.479 1.00 95.25 88 TYR A C 1
ATOM 718 O O . TYR A 1 88 ? -4.641 0.118 6.944 1.00 95.25 88 TYR A O 1
ATOM 726 N N . LEU A 1 89 ? -6.296 -0.088 8.428 1.00 95.88 89 LEU A N 1
ATOM 727 C CA . LEU A 1 89 ? -6.209 1.297 8.889 1.00 95.88 89 LEU A CA 1
ATOM 728 C C . LEU A 1 89 ? -4.854 1.630 9.532 1.00 95.88 89 LEU A C 1
ATOM 730 O O . LEU A 1 89 ? -4.379 2.752 9.385 1.00 95.88 89 LEU A O 1
ATOM 734 N N . PHE A 1 90 ? -4.233 0.689 10.246 1.00 94.44 90 PHE A N 1
ATOM 735 C CA . PHE A 1 90 ? -2.904 0.886 10.832 1.00 94.44 90 PHE A CA 1
ATOM 736 C C . PHE A 1 90 ? -1.760 0.735 9.833 1.00 94.44 90 PHE A C 1
ATOM 738 O O . PHE A 1 90 ? -0.691 1.293 10.064 1.00 94.44 90 PHE A O 1
ATOM 745 N N . GLU A 1 91 ? -1.966 -0.019 8.757 1.00 92.00 91 GLU A N 1
ATOM 746 C CA . GLU A 1 91 ? -0.957 -0.220 7.716 1.00 92.00 91 GLU A CA 1
ATOM 747 C C . GLU A 1 91 ? -0.988 0.886 6.655 1.00 92.00 91 GLU A C 1
ATOM 749 O O . GLU A 1 91 ? 0.069 1.289 6.185 1.00 92.00 91 GLU A O 1
ATOM 754 N N . ASN A 1 92 ? -2.178 1.393 6.320 1.00 91.38 92 ASN A N 1
ATOM 755 C CA . ASN A 1 92 ? -2.417 2.371 5.252 1.00 91.38 92 ASN A CA 1
ATOM 756 C C . ASN A 1 92 ? -2.773 3.778 5.776 1.00 91.38 92 ASN A C 1
ATOM 758 O O . ASN A 1 92 ? -3.140 4.657 5.003 1.00 91.38 92 ASN A O 1
ATOM 762 N N . SER A 1 93 ? -2.747 3.990 7.096 1.00 91.12 93 SER A N 1
ATOM 763 C CA . SER A 1 93 ? -3.164 5.217 7.806 1.00 91.12 93 SER A CA 1
ATOM 764 C C . SER A 1 93 ? -4.655 5.594 7.725 1.00 91.12 93 SER A C 1
ATOM 766 O O . SER A 1 93 ? -5.207 6.123 8.699 1.00 91.12 93 SER A O 1
ATOM 768 N N . PHE A 1 94 ? -5.327 5.331 6.604 1.00 95.19 94 PHE A N 1
ATOM 769 C CA . PHE A 1 94 ? -6.754 5.562 6.396 1.00 95.19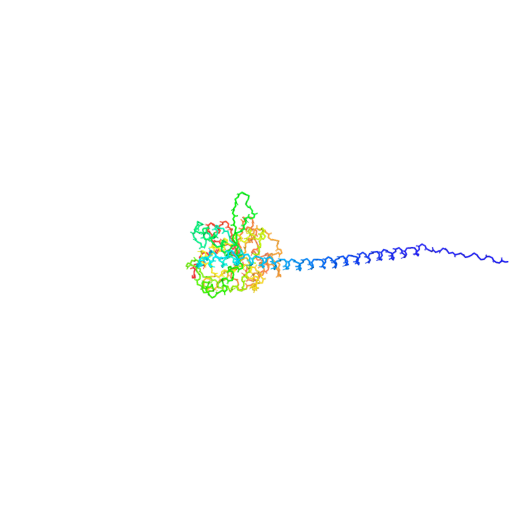 94 PHE A CA 1
ATOM 770 C C . PHE A 1 94 ? -7.340 4.621 5.343 1.00 95.19 94 PHE A C 1
ATOM 772 O O . PHE A 1 94 ? -6.606 3.941 4.636 1.00 95.19 94 PHE A O 1
ATOM 779 N N . LEU A 1 95 ? -8.671 4.616 5.237 1.00 95.88 95 LEU A N 1
ATOM 780 C CA . LEU A 1 95 ? -9.416 4.060 4.106 1.00 95.88 95 LEU A CA 1
ATOM 781 C C . LEU A 1 95 ? -10.680 4.885 3.833 1.00 95.88 95 LEU A C 1
ATOM 783 O O . LEU A 1 95 ? -11.286 5.433 4.760 1.00 95.88 95 LEU A O 1
ATOM 787 N N . THR A 1 96 ? -11.112 4.947 2.577 1.00 94.81 96 THR A N 1
ATOM 788 C CA . THR A 1 96 ? -12.410 5.521 2.192 1.00 94.81 96 THR A CA 1
ATOM 789 C C . THR A 1 96 ? -13.559 4.578 2.557 1.00 94.81 96 THR A C 1
ATOM 791 O O . THR A 1 96 ? -13.367 3.387 2.815 1.00 94.81 96 THR A O 1
ATOM 794 N N . ARG A 1 97 ? -14.789 5.099 2.625 1.00 94.06 97 ARG A N 1
ATOM 795 C CA . ARG A 1 97 ? -15.964 4.264 2.940 1.00 94.06 97 ARG A CA 1
ATOM 796 C C . ARG A 1 97 ? -16.229 3.243 1.844 1.00 94.06 97 ARG A C 1
ATOM 798 O O . ARG A 1 97 ? -16.655 2.136 2.153 1.00 94.06 97 ARG A O 1
ATOM 805 N N . GLU A 1 98 ? -15.955 3.623 0.607 1.00 93.06 98 GLU A N 1
ATOM 806 C CA . GLU A 1 98 ? -16.070 2.815 -0.595 1.00 93.06 98 GLU A CA 1
ATOM 807 C C . GLU A 1 98 ? -15.111 1.624 -0.509 1.00 93.06 98 GLU A C 1
ATOM 809 O O . GLU A 1 98 ? -15.578 0.490 -0.504 1.00 93.06 98 GLU A O 1
ATOM 814 N N . GLN A 1 99 ? -13.817 1.866 -0.258 1.00 95.19 99 GLN A N 1
ATOM 815 C CA . GLN A 1 99 ? -12.825 0.802 -0.037 1.00 95.19 99 GLN A CA 1
ATOM 816 C C . GLN A 1 99 ? -13.223 -0.138 1.108 1.00 95.19 99 GLN A C 1
ATOM 818 O O . GLN A 1 99 ? -13.085 -1.353 1.008 1.00 95.19 99 GLN A O 1
ATOM 823 N N . ILE A 1 100 ? -13.729 0.406 2.217 1.00 96.62 100 ILE A N 1
ATOM 824 C CA . ILE A 1 100 ? -14.164 -0.409 3.360 1.00 96.62 100 ILE A CA 1
ATOM 825 C C . ILE A 1 100 ? -15.396 -1.254 3.004 1.00 96.62 100 ILE A C 1
ATOM 827 O O . ILE A 1 100 ? -15.489 -2.421 3.396 1.00 96.62 100 ILE A O 1
ATOM 831 N N . GLY A 1 101 ? -16.349 -0.665 2.284 1.00 95.44 101 GLY A N 1
ATOM 832 C CA . GLY A 1 101 ? -17.540 -1.343 1.793 1.00 95.44 101 GLY A CA 1
ATOM 833 C C . GLY A 1 101 ? -17.186 -2.487 0.860 1.00 95.44 101 GLY A C 1
ATOM 834 O O . GLY A 1 101 ? -17.671 -3.592 1.060 1.00 95.44 101 GLY A O 1
ATOM 835 N N . GLU A 1 102 ? -16.312 -2.231 -0.101 1.00 93.38 102 GLU A N 1
ATOM 836 C CA . GLU A 1 102 ? -15.920 -3.173 -1.141 1.00 93.38 102 GLU A CA 1
ATOM 837 C C . GLU A 1 102 ? -15.017 -4.291 -0.610 1.00 93.38 102 GLU A C 1
ATOM 839 O O . GLU A 1 102 ? -15.325 -5.473 -0.762 1.00 93.38 102 GLU A O 1
ATOM 844 N N . TYR A 1 103 ? -13.939 -3.936 0.090 1.00 92.81 103 TYR A N 1
ATOM 845 C CA . TYR A 1 103 ? -12.844 -4.869 0.353 1.00 92.81 103 TYR A CA 1
ATOM 846 C C . TYR A 1 103 ? -12.850 -5.502 1.749 1.00 92.81 103 TYR A C 1
ATOM 848 O O . TYR A 1 103 ? -12.106 -6.455 1.981 1.00 92.81 103 TYR A O 1
ATOM 856 N N . ILE A 1 104 ? -13.664 -4.999 2.688 1.00 94.88 104 ILE A N 1
ATOM 857 C CA . ILE A 1 104 ? -13.696 -5.500 4.077 1.00 94.88 104 ILE A CA 1
ATOM 858 C C . ILE A 1 104 ? -15.059 -6.083 4.449 1.00 94.88 104 ILE A C 1
ATOM 860 O O . ILE A 1 104 ? -15.129 -7.138 5.081 1.00 94.88 104 ILE A O 1
ATOM 864 N N . TYR A 1 105 ? -16.139 -5.379 4.113 1.00 95.12 105 TYR A N 1
ATOM 865 C CA . TYR A 1 105 ? -17.498 -5.760 4.513 1.00 95.12 105 TYR A CA 1
ATOM 866 C C . TYR A 1 105 ? -18.362 -6.281 3.363 1.00 95.12 105 TYR A C 1
ATOM 868 O O . TYR A 1 105 ? -19.496 -6.683 3.619 1.00 95.12 105 TYR A O 1
ATOM 876 N N . SER A 1 106 ? -17.854 -6.244 2.127 1.00 92.00 106 SER A N 1
ATOM 877 C CA . SER A 1 106 ? -18.544 -6.650 0.890 1.00 92.00 106 SER A CA 1
ATOM 878 C C . SER A 1 106 ? -19.914 -5.983 0.667 1.00 92.00 106 SER A C 1
ATOM 880 O O . SER A 1 106 ? -20.740 -6.465 -0.100 1.00 92.00 106 SER A O 1
ATOM 882 N N . SER A 1 107 ? -20.188 -4.881 1.367 1.00 95.19 107 SER A N 1
ATOM 883 C CA . SER A 1 107 ? -21.424 -4.108 1.292 1.00 95.19 107 SER A C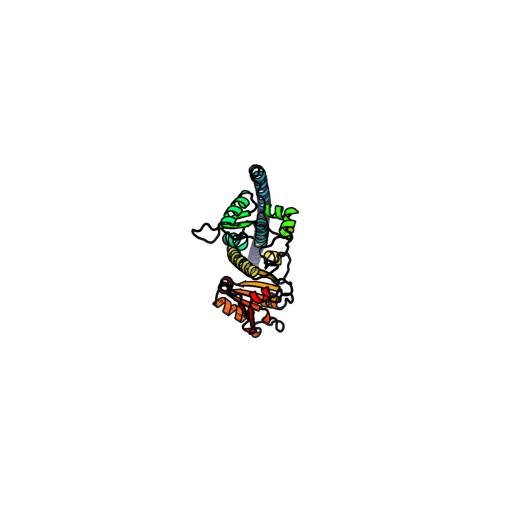A 1
ATOM 884 C C . SER A 1 107 ? -21.205 -2.732 1.910 1.00 95.19 107 SER A C 1
ATOM 886 O O . SER A 1 107 ? -20.929 -2.601 3.108 1.00 95.19 107 SER A O 1
ATOM 888 N N . LEU A 1 108 ? -21.388 -1.680 1.109 1.00 94.31 108 LEU A N 1
ATOM 889 C CA . LEU A 1 108 ? -21.292 -0.298 1.581 1.00 94.31 108 LEU A CA 1
ATOM 890 C C . LEU A 1 108 ? -22.349 0.008 2.656 1.00 94.31 108 LEU A C 1
ATOM 892 O O . LEU A 1 108 ? -22.063 0.692 3.640 1.00 94.31 108 LEU A O 1
ATOM 896 N N . THR A 1 109 ? -23.559 -0.535 2.514 1.00 95.88 109 THR A N 1
ATOM 897 C CA . THR A 1 109 ? -24.642 -0.377 3.496 1.00 95.88 109 THR A CA 1
ATOM 898 C C . THR A 1 109 ? -24.256 -0.976 4.845 1.00 95.88 109 THR A C 1
ATOM 900 O O . THR A 1 109 ? -24.329 -0.288 5.869 1.00 95.88 109 THR A O 1
ATOM 903 N N . TYR A 1 110 ? -23.780 -2.225 4.856 1.00 96.25 110 TYR A N 1
ATOM 904 C CA . TYR A 1 110 ? -23.340 -2.881 6.087 1.00 96.25 110 TYR A CA 1
ATOM 905 C C . TYR A 1 110 ? -22.124 -2.172 6.700 1.00 96.25 110 TYR A C 1
ATOM 907 O O . TYR A 1 110 ? -22.111 -1.891 7.903 1.00 96.25 110 TYR A O 1
ATOM 915 N N . ALA A 1 111 ? -21.150 -1.776 5.873 1.00 96.75 111 ALA A N 1
ATOM 916 C CA . ALA A 1 111 ? -20.006 -0.980 6.304 1.00 96.75 111 ALA A CA 1
ATOM 917 C C . ALA A 1 111 ? -20.439 0.309 7.012 1.00 96.75 111 ALA A C 1
ATOM 919 O O . ALA A 1 111 ? -19.935 0.624 8.086 1.00 96.75 111 ALA A O 1
ATOM 920 N N . ASN A 1 112 ? -21.417 1.039 6.475 1.00 95.62 112 ASN A N 1
ATOM 921 C CA . ASN A 1 112 ? -21.893 2.290 7.066 1.00 95.62 112 ASN A CA 1
ATOM 922 C C . ASN A 1 112 ? -22.532 2.091 8.444 1.00 95.62 112 ASN A C 1
ATOM 924 O O . ASN A 1 112 ? -22.231 2.840 9.383 1.00 95.62 112 ASN A O 1
ATOM 928 N N . GLN A 1 113 ? -23.371 1.062 8.587 1.00 95.75 113 GLN A N 1
ATOM 929 C CA . GLN A 1 113 ? -23.961 0.685 9.873 1.00 95.75 113 GLN A CA 1
ATOM 930 C C . GLN A 1 113 ? -22.873 0.308 10.883 1.00 95.75 113 GLN A C 1
ATOM 932 O O . GLN A 1 113 ? -22.892 0.757 12.036 1.00 95.75 113 GLN A O 1
ATOM 937 N N . ARG A 1 114 ? -21.886 -0.481 10.443 1.00 96.88 114 ARG A N 1
ATOM 938 C CA . ARG A 1 114 ? -20.787 -0.938 11.291 1.00 96.88 114 ARG A CA 1
ATOM 939 C C . ARG A 1 114 ? -19.876 0.207 11.724 1.00 96.88 114 ARG A C 1
ATOM 941 O O . ARG A 1 114 ? -19.630 0.367 12.919 1.00 96.88 114 ARG A O 1
ATOM 948 N N . LEU A 1 115 ? -19.461 1.058 10.787 1.00 96.94 115 LEU A N 1
ATOM 949 C CA . LEU A 1 115 ? -18.650 2.247 11.043 1.00 96.94 115 LEU A CA 1
ATOM 950 C C . LEU A 1 115 ? -19.350 3.212 12.000 1.00 96.94 115 LEU A C 1
ATOM 952 O O . LEU A 1 115 ? -18.694 3.768 12.870 1.00 96.94 115 LEU A O 1
ATOM 956 N N . SER A 1 116 ? -20.675 3.377 11.911 1.00 95.69 116 SER A N 1
ATOM 957 C CA . SER A 1 116 ? -21.435 4.181 12.881 1.00 95.69 116 SER A CA 1
ATOM 958 C C . SER A 1 116 ? -21.236 3.681 14.320 1.00 95.69 116 SER A C 1
ATOM 960 O O . SER A 1 116 ? -20.903 4.463 15.213 1.00 95.69 116 SER A O 1
ATOM 962 N N . ARG A 1 117 ? -21.340 2.364 14.549 1.00 96.25 117 ARG A N 1
ATOM 963 C CA . ARG A 1 117 ? -21.122 1.748 15.871 1.00 96.25 117 ARG A CA 1
ATOM 964 C C . ARG A 1 117 ? -19.668 1.863 16.334 1.00 96.25 117 ARG A C 1
ATOM 966 O O . ARG A 1 117 ? -19.424 2.209 17.490 1.00 96.25 117 ARG A O 1
ATOM 973 N N . LEU A 1 118 ? -18.704 1.608 15.447 1.00 97.25 118 LEU A N 1
ATOM 974 C CA . LEU A 1 118 ? -17.272 1.723 15.754 1.00 97.25 118 LEU A CA 1
ATOM 975 C C . LEU A 1 118 ? -16.854 3.169 16.058 1.00 97.25 118 LEU A C 1
ATOM 977 O O . LEU A 1 118 ? -16.030 3.387 16.943 1.00 97.25 118 LEU A O 1
ATOM 981 N N . THR A 1 119 ? -17.437 4.157 15.375 1.00 96.50 119 THR A N 1
ATOM 982 C CA . THR A 1 119 ? -17.214 5.580 15.664 1.00 96.50 119 THR A CA 1
ATOM 983 C C . THR A 1 119 ? -17.816 5.973 17.010 1.00 96.50 119 THR A C 1
ATOM 985 O O . THR A 1 119 ? -17.111 6.561 17.824 1.00 96.50 119 THR A O 1
ATOM 988 N N . LYS A 1 120 ? -19.070 5.589 17.302 1.00 95.31 120 LYS A N 1
ATOM 989 C CA . LYS A 1 120 ? -19.708 5.854 18.611 1.00 95.31 120 LYS A CA 1
ATOM 990 C C . LYS A 1 120 ? -18.892 5.285 19.774 1.00 95.31 120 LYS A C 1
ATOM 992 O O . LYS A 1 120 ? -18.766 5.907 20.820 1.00 95.31 120 LYS A O 1
ATOM 997 N N . THR A 1 121 ? -18.292 4.116 19.565 1.00 94.75 121 THR A N 1
ATOM 998 C CA . THR A 1 121 ? -17.434 3.441 20.550 1.00 94.75 121 THR A CA 1
ATOM 999 C C . THR A 1 121 ? -15.953 3.816 20.448 1.00 94.75 121 THR A C 1
ATOM 1001 O O . THR A 1 121 ? -15.143 3.250 21.185 1.00 94.75 121 THR A O 1
ATOM 1004 N N . ARG A 1 122 ? -15.599 4.792 19.598 1.00 95.06 122 ARG A N 1
ATOM 1005 C CA . ARG A 1 122 ? -14.261 5.392 19.431 1.00 95.06 122 ARG A CA 1
ATOM 1006 C C . ARG A 1 122 ? -13.158 4.447 18.950 1.00 95.06 122 ARG A C 1
ATOM 1008 O O . ARG A 1 122 ? -11.980 4.721 19.155 1.00 95.06 122 ARG A O 1
ATOM 1015 N N . PHE A 1 123 ? -13.501 3.344 18.293 1.00 96.88 123 PHE A N 1
ATOM 1016 C CA . PHE A 1 123 ? -12.512 2.474 17.642 1.00 96.88 123 PHE A CA 1
ATOM 1017 C C . PHE A 1 123 ? -11.953 3.079 16.349 1.00 96.88 123 PHE A C 1
ATOM 1019 O O . PHE A 1 123 ? -10.817 2.804 15.974 1.00 96.88 123 PHE A O 1
ATOM 1026 N N . VAL A 1 124 ? -12.738 3.918 15.676 1.00 97.00 124 VAL A N 1
ATOM 1027 C CA . VAL A 1 124 ? -12.328 4.622 14.457 1.00 97.00 124 VAL A CA 1
ATOM 1028 C C . VAL A 1 124 ? -12.822 6.063 14.497 1.00 97.00 124 VAL A C 1
ATOM 1030 O O . VAL A 1 124 ? -13.850 6.350 15.115 1.00 97.00 124 VAL A O 1
ATOM 1033 N N . LYS A 1 125 ? -12.124 6.962 13.804 1.00 95.50 125 LYS A N 1
ATOM 1034 C CA . LYS A 1 125 ? -12.540 8.359 13.614 1.00 95.50 125 LYS A CA 1
ATOM 1035 C C . LYS A 1 125 ? -12.895 8.605 12.148 1.00 95.50 125 LYS A C 1
ATOM 1037 O O . LYS A 1 125 ? -12.268 8.034 11.259 1.00 95.50 125 LYS A O 1
ATOM 1042 N N . LYS A 1 126 ? -13.906 9.442 11.912 1.00 93.94 126 LYS A N 1
ATOM 1043 C CA . LYS A 1 126 ? -14.292 9.916 10.576 1.00 93.94 126 LYS A CA 1
ATOM 1044 C C . LYS A 1 126 ? -13.672 11.286 10.343 1.00 93.94 126 LYS A C 1
ATOM 1046 O O . LYS A 1 126 ? -13.686 12.118 11.249 1.00 93.94 126 LYS A O 1
ATOM 1051 N N . LYS A 1 127 ? -13.153 11.523 9.145 1.00 91.38 127 LYS A N 1
ATOM 1052 C CA . LYS A 1 127 ? -12.612 12.816 8.720 1.00 91.38 127 LYS A CA 1
ATOM 1053 C C . LYS A 1 127 ? -13.212 13.200 7.362 1.00 91.38 127 LYS A C 1
ATOM 1055 O O . LYS A 1 127 ? -13.493 12.298 6.570 1.00 91.38 127 LYS A O 1
ATOM 1060 N N . PRO A 1 128 ? -13.461 14.495 7.105 1.00 88.00 128 PRO A N 1
ATOM 1061 C CA . PRO A 1 128 ? -13.976 14.946 5.816 1.00 88.00 128 PRO A CA 1
ATOM 1062 C C . PRO A 1 128 ? -12.945 14.691 4.715 1.00 88.00 128 PRO A C 1
ATOM 1064 O O . PRO A 1 128 ? -11.746 14.837 4.947 1.00 88.00 128 PRO A O 1
ATOM 1067 N N . TYR A 1 129 ? -13.413 14.293 3.535 1.00 82.81 129 TYR A N 1
ATOM 1068 C CA . TYR A 1 129 ? -12.568 14.154 2.353 1.00 82.81 129 TYR A CA 1
ATOM 1069 C C . TYR A 1 129 ? -12.046 15.535 1.930 1.00 82.81 129 TYR A C 1
ATOM 1071 O O . TYR A 1 129 ? -12.846 16.464 1.826 1.00 82.81 129 TYR A O 1
ATOM 1079 N N . PRO A 1 130 ? -10.738 15.703 1.694 1.00 73.81 130 PRO A N 1
ATOM 1080 C CA . PRO A 1 130 ? -10.151 17.036 1.580 1.00 73.81 130 PRO A CA 1
ATOM 1081 C C . PRO A 1 130 ? -10.332 17.718 0.208 1.00 73.81 130 PRO A C 1
ATOM 1083 O O . PRO A 1 130 ? -9.928 18.864 0.068 1.00 73.81 130 PRO A O 1
ATOM 1086 N N . LEU A 1 131 ? -10.920 17.043 -0.792 1.00 65.50 131 LEU A N 1
ATOM 1087 C CA . LEU A 1 131 ? -10.890 17.469 -2.209 1.00 65.50 131 LEU A CA 1
ATOM 1088 C C . LEU A 1 131 ? -12.241 17.492 -2.943 1.00 65.50 131 LEU A C 1
ATOM 1090 O O . LEU A 1 131 ? -12.263 17.735 -4.145 1.00 65.50 131 LEU A O 1
ATOM 1094 N N . ARG A 1 132 ? -13.369 17.168 -2.296 1.00 57.62 132 ARG A N 1
ATOM 1095 C CA . ARG A 1 132 ? -14.666 17.116 -2.997 1.00 57.62 132 ARG A CA 1
ATOM 1096 C C . ARG A 1 132 ? -15.568 18.265 -2.577 1.00 57.62 132 ARG A C 1
ATOM 1098 O O . ARG A 1 132 ? -16.209 18.199 -1.529 1.00 57.62 132 ARG A O 1
ATOM 1105 N N . ASP A 1 133 ? -15.660 19.263 -3.449 1.00 48.09 133 ASP A N 1
ATOM 1106 C CA . ASP A 1 133 ? -16.710 20.273 -3.404 1.00 48.09 133 ASP A CA 1
ATOM 1107 C C . ASP A 1 133 ? -18.082 19.582 -3.471 1.00 48.09 133 ASP A C 1
ATOM 1109 O O . ASP A 1 133 ? -18.380 18.787 -4.365 1.00 48.09 133 ASP A O 1
ATOM 1113 N N . GLY A 1 134 ? -18.909 19.817 -2.455 1.00 52.78 134 GLY A N 1
ATOM 1114 C CA . GLY A 1 134 ? -20.320 19.419 -2.414 1.00 52.78 134 GLY A CA 1
ATOM 1115 C C . GLY A 1 134 ? -20.627 18.000 -1.923 1.00 52.78 134 GLY A C 1
ATOM 1116 O O . GLY A 1 134 ? -21.635 17.810 -1.242 1.00 52.78 134 GLY A O 1
ATOM 1117 N N . ASN A 1 135 ? -19.770 17.004 -2.171 1.00 55.94 135 ASN A N 1
ATOM 1118 C CA . ASN A 1 135 ? -20.011 15.635 -1.699 1.00 55.94 135 ASN A CA 1
ATOM 1119 C C . ASN A 1 135 ? -19.275 15.368 -0.382 1.00 55.94 135 ASN A C 1
ATOM 1121 O O . ASN A 1 135 ? -18.058 15.212 -0.365 1.00 55.94 135 ASN A O 1
ATOM 1125 N N . ARG A 1 136 ? -20.032 15.260 0.723 1.00 59.38 136 ARG A N 1
ATOM 1126 C CA . ARG A 1 136 ? -19.551 14.913 2.078 1.00 59.38 136 ARG A CA 1
ATOM 1127 C C . ARG A 1 136 ? -19.046 13.461 2.164 1.00 59.38 136 ARG A C 1
ATOM 1129 O O . ARG A 1 136 ? -19.526 12.670 2.980 1.00 59.38 136 ARG A O 1
ATOM 1136 N N . THR A 1 137 ? -18.099 13.074 1.316 1.00 75.50 137 THR A N 1
ATOM 1137 C CA . THR A 1 137 ? -17.372 11.821 1.488 1.00 75.50 137 THR A CA 1
ATOM 1138 C C . THR A 1 137 ? -16.465 11.956 2.711 1.00 75.50 137 THR A C 1
ATOM 1140 O O . THR A 1 137 ? -16.004 13.038 3.077 1.00 75.50 137 THR A O 1
ATOM 1143 N N . THR A 1 138 ? -16.268 10.851 3.421 1.00 89.38 138 THR A N 1
ATOM 1144 C CA . THR A 1 138 ? -15.427 10.815 4.622 1.00 89.38 138 THR A CA 1
ATOM 1145 C C . THR A 1 138 ? -14.481 9.645 4.517 1.00 89.38 138 THR A C 1
ATOM 1147 O O . THR A 1 138 ? -14.917 8.558 4.135 1.00 89.38 138 THR A O 1
ATOM 1150 N N . TYR A 1 139 ? -13.245 9.828 4.956 1.00 93.50 139 TYR A N 1
ATOM 1151 C CA . TYR A 1 139 ? -12.336 8.718 5.187 1.00 93.50 139 TYR A CA 1
ATOM 1152 C C . TYR A 1 139 ? -12.312 8.337 6.668 1.00 93.50 139 TYR A C 1
ATOM 1154 O O . TYR A 1 139 ? -12.699 9.106 7.558 1.00 93.50 139 TYR A O 1
ATOM 1162 N N . ILE A 1 140 ? -11.904 7.102 6.920 1.00 96.12 140 ILE A N 1
ATOM 1163 C CA . ILE A 1 140 ? -11.840 6.488 8.237 1.00 96.12 140 ILE A CA 1
ATOM 1164 C C . ILE A 1 140 ? -10.376 6.356 8.626 1.00 96.12 140 ILE A C 1
ATOM 1166 O O . ILE A 1 140 ? -9.558 5.937 7.816 1.00 96.12 140 ILE A O 1
ATOM 1170 N N . MET A 1 141 ? -10.055 6.685 9.871 1.00 95.94 141 MET A N 1
ATOM 1171 C CA . MET A 1 141 ? -8.724 6.500 10.450 1.00 95.94 141 MET A CA 1
ATOM 1172 C C . MET A 1 141 ? -8.811 5.683 11.744 1.00 95.94 141 MET A C 1
ATOM 1174 O O . MET A 1 141 ? -9.846 5.722 12.429 1.00 95.94 141 MET A O 1
ATOM 1178 N N . PRO A 1 142 ? -7.733 4.982 12.133 1.00 95.50 142 PRO A N 1
ATOM 1179 C CA . PRO A 1 142 ? -7.709 4.238 13.382 1.00 95.50 142 PRO A CA 1
ATOM 1180 C C . PRO A 1 142 ? -7.548 5.172 14.592 1.00 95.50 142 PRO A C 1
ATOM 1182 O O . PRO A 1 142 ? -7.121 6.324 14.473 1.00 95.50 142 PRO A O 1
ATOM 1185 N N . THR A 1 143 ? -7.865 4.663 15.784 1.00 95.75 143 THR A N 1
ATOM 1186 C CA . THR A 1 143 ? -7.646 5.358 17.064 1.00 95.75 143 THR A CA 1
ATOM 1187 C C . THR A 1 143 ? -6.726 4.559 17.988 1.00 95.75 143 THR A C 1
ATOM 1189 O O . THR A 1 143 ? -6.505 3.359 17.798 1.00 95.75 143 THR A O 1
ATOM 1192 N N . LYS A 1 144 ? -6.236 5.203 19.059 1.00 95.25 144 LYS A N 1
ATOM 1193 C CA . LYS A 1 144 ? -5.490 4.532 20.138 1.00 95.25 144 LYS A CA 1
ATOM 1194 C C . LYS A 1 144 ? -6.286 3.358 20.733 1.00 95.25 144 LYS A C 1
ATOM 1196 O O . LYS A 1 144 ? -5.704 2.320 21.033 1.00 95.25 144 LYS A O 1
ATOM 1201 N N . LYS A 1 145 ? -7.618 3.468 20.828 1.00 95.50 145 LYS A N 1
ATOM 1202 C CA . LYS A 1 145 ? -8.494 2.411 21.361 1.00 95.50 145 LYS A CA 1
ATOM 1203 C C . LYS A 1 145 ? -8.483 1.138 20.511 1.00 95.50 145 LYS A C 1
ATOM 1205 O O . LYS A 1 145 ? -8.387 0.042 21.065 1.00 95.50 145 LYS A O 1
ATOM 1210 N N . ALA A 1 146 ? -8.527 1.264 19.182 1.00 96.56 146 ALA A N 1
ATOM 1211 C CA . ALA A 1 146 ? -8.367 0.111 18.293 1.00 96.56 146 ALA A CA 1
ATOM 1212 C C . ALA A 1 146 ? -6.991 -0.541 18.451 1.00 96.56 146 ALA A C 1
ATOM 1214 O O . ALA A 1 146 ? -6.901 -1.767 18.525 1.00 96.56 146 ALA A O 1
ATOM 1215 N N . LEU A 1 147 ? -5.933 0.264 18.594 1.00 96.00 147 LEU A N 1
ATOM 1216 C CA . LEU A 1 147 ? -4.586 -0.257 18.813 1.00 96.00 147 LEU A CA 1
ATOM 1217 C C . LEU A 1 147 ? -4.489 -1.034 20.131 1.00 96.00 147 LEU A C 1
ATOM 1219 O O . LEU A 1 147 ? -3.945 -2.137 20.165 1.00 96.00 147 LEU A O 1
ATOM 1223 N N . SER A 1 148 ? -5.044 -0.481 21.211 1.00 95.38 148 SER A N 1
ATOM 1224 C CA . SER A 1 148 ? -5.099 -1.141 22.516 1.00 95.38 148 SER A CA 1
ATOM 1225 C C . SER A 1 148 ? -5.839 -2.474 22.444 1.00 95.38 148 SER A C 1
ATOM 1227 O O . SER A 1 148 ? -5.359 -3.461 22.995 1.00 95.38 148 SER A O 1
ATOM 1229 N N . TYR A 1 149 ? -6.947 -2.551 21.699 1.00 95.94 149 TYR A N 1
ATOM 1230 C CA . TYR A 1 149 ? -7.640 -3.820 21.472 1.00 95.94 149 TYR A CA 1
ATOM 1231 C C . TYR A 1 149 ? -6.761 -4.848 20.753 1.00 95.94 149 TYR A C 1
ATOM 1233 O O . TYR A 1 149 ? -6.681 -5.990 21.206 1.00 95.94 149 TYR A O 1
ATOM 1241 N N . LEU A 1 150 ? -6.066 -4.458 19.677 1.00 95.06 150 LEU A N 1
ATOM 1242 C CA . LEU A 1 150 ? -5.169 -5.360 18.942 1.00 95.06 150 LEU A CA 1
ATOM 1243 C C . LEU A 1 150 ? -4.006 -5.877 19.804 1.00 95.06 150 LEU A C 1
ATOM 1245 O O . LEU A 1 150 ? -3.510 -6.971 19.557 1.00 95.06 150 LEU A O 1
ATOM 1249 N N . LYS A 1 151 ? -3.593 -5.127 20.833 1.00 94.44 151 LYS A N 1
ATOM 1250 C CA . LYS A 1 151 ? -2.559 -5.541 21.796 1.00 94.44 151 LYS A CA 1
ATOM 1251 C C . LYS A 1 151 ? -3.043 -6.561 22.835 1.00 94.44 151 LYS A C 1
ATOM 1253 O O . LYS A 1 151 ? -2.199 -7.186 23.472 1.00 94.44 151 LYS A O 1
ATOM 1258 N N . THR A 1 152 ? -4.352 -6.755 23.004 1.00 94.31 152 THR A N 1
ATOM 1259 C CA . THR A 1 152 ? -4.896 -7.803 23.889 1.00 94.31 152 THR A CA 1
ATOM 1260 C C . THR A 1 152 ? -4.687 -9.197 23.296 1.00 94.31 152 THR A C 1
ATOM 1262 O O . THR A 1 152 ? -4.647 -9.344 22.076 1.00 94.31 152 THR A O 1
ATOM 1265 N N . GLU A 1 153 ? -4.652 -10.244 24.125 1.00 92.56 153 GLU A N 1
ATOM 1266 C CA . GLU A 1 153 ? -4.551 -11.633 23.639 1.00 92.56 153 GLU A CA 1
ATOM 1267 C C . GLU A 1 153 ? -5.705 -12.014 22.703 1.00 92.56 153 GLU A C 1
ATOM 1269 O O . GLU A 1 153 ? -5.504 -12.623 21.652 1.00 92.56 153 GLU A O 1
ATOM 1274 N N . LYS A 1 154 ? -6.923 -11.556 23.014 1.00 92.25 154 LYS A N 1
ATOM 1275 C CA . LYS A 1 154 ? -8.093 -11.742 22.146 1.00 92.25 154 LYS A CA 1
ATOM 1276 C C . LYS A 1 154 ? -7.916 -11.054 20.788 1.00 92.25 154 LYS A C 1
ATOM 1278 O O . LYS A 1 154 ? -8.316 -11.614 19.768 1.00 92.25 154 LYS A O 1
ATOM 1283 N N . GLY A 1 155 ? -7.359 -9.843 20.780 1.00 93.12 155 GLY A N 1
ATOM 1284 C CA . GLY A 1 155 ? -7.051 -9.089 19.566 1.00 93.12 155 GLY A CA 1
ATOM 1285 C C . GLY A 1 155 ? -5.988 -9.784 18.721 1.00 93.12 155 GLY A C 1
ATOM 1286 O O . GLY A 1 155 ? -6.242 -10.048 17.548 1.00 93.12 155 GLY A O 1
ATOM 1287 N N . LYS A 1 156 ? -4.859 -10.165 19.331 1.00 90.75 156 LYS A N 1
ATOM 1288 C CA . LYS A 1 156 ? -3.765 -10.904 18.679 1.00 90.75 156 LYS A CA 1
ATOM 1289 C C . LYS A 1 156 ? -4.245 -12.223 18.078 1.00 90.75 156 LYS A C 1
ATOM 1291 O O . LYS A 1 156 ? -4.007 -12.467 16.903 1.00 90.75 156 LYS A O 1
ATOM 1296 N N . LYS A 1 157 ? -4.992 -13.036 18.837 1.00 91.06 157 LYS A N 1
ATOM 1297 C CA . LYS A 1 157 ? -5.533 -14.318 18.349 1.00 91.06 157 LYS A CA 1
ATOM 1298 C C . LYS A 1 157 ? -6.420 -14.132 17.120 1.00 91.06 157 LYS A C 1
ATOM 1300 O O . LYS A 1 157 ? -6.337 -14.913 16.181 1.00 91.06 157 LYS A O 1
ATOM 1305 N N . LYS A 1 158 ? -7.271 -13.101 17.109 1.00 92.69 158 LYS A N 1
ATOM 1306 C CA . LYS A 1 158 ? -8.077 -12.790 15.923 1.00 92.69 158 LYS A CA 1
ATOM 1307 C C . LYS A 1 158 ? -7.215 -12.319 14.765 1.00 92.69 158 LYS A C 1
ATOM 1309 O O . LYS A 1 158 ? -7.439 -12.800 13.668 1.00 92.69 158 LYS A O 1
ATOM 1314 N N . LEU A 1 159 ? -6.267 -11.417 15.018 1.00 89.75 159 LEU A N 1
ATOM 1315 C CA . LEU A 1 159 ? -5.358 -10.860 14.015 1.00 89.75 159 LEU A CA 1
ATOM 1316 C C . LEU A 1 159 ? -4.496 -11.940 13.346 1.00 89.75 159 LEU A C 1
ATOM 1318 O O . LEU A 1 159 ? -4.229 -11.834 12.160 1.00 89.75 159 LEU A O 1
ATOM 1322 N N . ASN A 1 160 ? -4.106 -12.988 14.073 1.00 86.62 160 ASN A N 1
ATOM 1323 C CA . ASN A 1 160 ? -3.369 -14.124 13.510 1.00 86.62 160 ASN A CA 1
ATOM 1324 C C . ASN A 1 160 ? -4.219 -14.984 12.564 1.00 86.62 160 ASN A C 1
ATOM 1326 O O . ASN A 1 160 ? -3.672 -15.639 11.690 1.00 86.62 160 ASN A O 1
ATOM 1330 N N . ASN A 1 161 ? -5.542 -14.973 12.744 1.00 84.94 161 ASN A N 1
ATOM 1331 C CA . ASN A 1 161 ? -6.488 -15.852 12.055 1.00 84.94 161 ASN A CA 1
ATOM 1332 C C . ASN A 1 161 ? -7.486 -15.054 11.196 1.00 84.94 161 ASN A C 1
ATOM 1334 O O . ASN A 1 161 ? -8.630 -15.490 11.005 1.00 84.94 161 ASN A O 1
ATOM 1338 N N . ILE A 1 162 ? -7.126 -13.829 10.794 1.00 86.25 162 ILE A N 1
ATOM 1339 C CA . ILE A 1 162 ? -7.939 -13.075 9.842 1.00 86.25 162 ILE A CA 1
ATOM 1340 C C . ILE A 1 162 ? -7.604 -13.529 8.432 1.00 86.25 162 ILE A C 1
ATOM 1342 O O . ILE A 1 162 ? -6.447 -13.692 8.059 1.00 86.25 162 ILE A O 1
ATOM 1346 N N . GLU A 1 163 ? -8.651 -13.643 7.639 1.00 80.00 163 GLU A N 1
ATOM 1347 C CA . GLU A 1 163 ? -8.583 -13.874 6.209 1.00 80.00 163 GLU A CA 1
ATOM 1348 C C . GLU A 1 163 ? -9.458 -12.807 5.563 1.00 80.00 163 GLU A C 1
ATOM 1350 O O . GLU A 1 163 ? -10.469 -12.386 6.140 1.00 80.00 163 GLU A O 1
ATOM 1355 N N . ARG A 1 164 ? -9.042 -12.329 4.391 1.00 80.19 164 ARG A N 1
ATOM 1356 C CA . ARG A 1 164 ? -9.875 -11.438 3.575 1.00 80.19 164 ARG A CA 1
ATOM 1357 C C . ARG A 1 164 ? -10.627 -12.239 2.516 1.00 80.19 164 ARG A C 1
ATOM 1359 O O . ARG A 1 164 ? -11.821 -12.041 2.333 1.00 80.19 164 ARG A O 1
ATOM 1366 N N . ASN A 1 165 ? -9.916 -13.129 1.833 1.00 78.25 165 ASN A N 1
ATOM 1367 C CA . ASN A 1 165 ? -10.435 -14.052 0.834 1.00 78.25 165 ASN A CA 1
ATOM 1368 C C . ASN A 1 165 ? -9.589 -15.343 0.865 1.00 78.25 165 ASN A C 1
ATOM 1370 O O . ASN A 1 165 ? -8.581 -15.407 1.565 1.00 78.25 165 ASN A O 1
ATOM 1374 N N . ASN A 1 166 ? -9.988 -16.359 0.100 1.00 74.00 166 ASN A N 1
ATOM 1375 C CA . ASN A 1 166 ? -9.306 -17.657 0.021 1.00 74.00 166 ASN A CA 1
ATOM 1376 C C . ASN A 1 166 ? -8.022 -17.662 -0.835 1.00 74.00 166 ASN A C 1
ATOM 1378 O O . ASN A 1 166 ? -7.349 -18.689 -0.923 1.00 74.00 166 ASN A O 1
ATOM 1382 N N . LYS A 1 167 ? -7.693 -16.542 -1.487 1.00 71.25 167 LYS A N 1
ATOM 1383 C CA . LYS A 1 167 ? -6.547 -16.393 -2.397 1.00 71.25 167 LYS A CA 1
ATOM 1384 C C . LYS A 1 167 ? -5.359 -15.676 -1.757 1.00 71.25 167 LYS A C 1
ATOM 1386 O O . LYS A 1 167 ? -4.332 -15.537 -2.407 1.00 71.25 167 LYS A O 1
ATOM 1391 N N . PHE A 1 168 ? -5.508 -15.179 -0.530 1.00 72.25 168 PHE A N 1
ATOM 1392 C CA . PHE A 1 168 ? -4.558 -14.256 0.076 1.00 72.25 168 PHE A CA 1
ATOM 1393 C C . PHE A 1 168 ? -4.204 -14.632 1.510 1.00 72.25 168 PHE A C 1
ATOM 1395 O O . PHE A 1 168 ? -5.082 -14.804 2.359 1.00 72.25 168 PHE A O 1
ATOM 1402 N N . GLU A 1 169 ? -2.903 -14.630 1.796 1.00 74.50 169 GLU A N 1
ATOM 1403 C CA . GLU A 1 169 ? -2.363 -14.806 3.139 1.00 74.50 169 GLU A CA 1
ATOM 1404 C C . GLU A 1 169 ? -1.816 -13.493 3.707 1.00 74.50 169 GLU A C 1
ATOM 1406 O O . GLU A 1 169 ? -0.967 -12.806 3.126 1.00 74.50 169 GLU A O 1
ATOM 1411 N N . HIS A 1 170 ? -2.301 -13.144 4.899 1.00 74.62 170 HIS A N 1
ATOM 1412 C CA . HIS A 1 170 ? -1.878 -11.939 5.602 1.00 74.62 170 HIS A CA 1
ATOM 1413 C C . HIS A 1 170 ? -0.495 -12.121 6.228 1.00 74.62 170 HIS A C 1
ATOM 1415 O O . HIS A 1 170 ? -0.223 -13.105 6.917 1.00 74.62 170 HIS A O 1
ATOM 1421 N N . ARG A 1 171 ? 0.356 -11.094 6.121 1.00 77.88 171 ARG A N 1
ATOM 1422 C CA . ARG A 1 171 ? 1.528 -10.978 6.996 1.00 77.88 171 ARG A CA 1
ATOM 1423 C C . ARG A 1 171 ? 1.075 -10.526 8.380 1.00 77.88 171 ARG A C 1
ATOM 1425 O O . ARG A 1 171 ? 0.459 -9.467 8.527 1.00 77.88 171 ARG A O 1
ATOM 1432 N N . PHE A 1 172 ? 1.420 -11.299 9.407 1.00 81.12 172 PHE A N 1
ATOM 1433 C CA . PHE A 1 172 ? 1.234 -10.853 10.780 1.00 81.12 172 PHE A CA 1
ATOM 1434 C C . PHE A 1 172 ? 2.251 -9.763 11.122 1.00 81.12 172 PHE A C 1
ATOM 1436 O O . PHE A 1 172 ? 3.459 -10.003 11.178 1.00 81.12 172 PHE A O 1
ATOM 1443 N N . ILE A 1 173 ? 1.751 -8.562 11.400 1.00 84.62 173 ILE A N 1
ATOM 1444 C CA . ILE A 1 173 ? 2.556 -7.443 11.879 1.00 84.62 173 ILE A CA 1
ATOM 1445 C C . ILE A 1 173 ? 2.219 -7.223 13.349 1.00 84.62 173 ILE A C 1
ATOM 1447 O O . ILE A 1 173 ? 1.069 -6.999 13.724 1.00 84.62 173 ILE A O 1
ATOM 1451 N N . LYS A 1 174 ? 3.241 -7.291 14.209 1.00 87.56 174 LYS A N 1
ATOM 1452 C CA . LYS A 1 174 ? 3.056 -7.113 15.654 1.00 87.56 174 LYS A CA 1
ATOM 1453 C C . LYS A 1 174 ? 2.469 -5.718 15.924 1.00 87.56 174 LYS A C 1
ATOM 1455 O O . LYS A 1 174 ? 3.090 -4.740 15.512 1.00 87.56 174 LYS A O 1
ATOM 1460 N N . PRO A 1 175 ? 1.386 -5.574 16.714 1.00 88.81 175 PRO A N 1
ATOM 1461 C CA . PRO A 1 175 ? 0.754 -4.274 16.965 1.00 88.81 175 PRO A CA 1
ATOM 1462 C C . PRO A 1 175 ? 1.668 -3.185 17.548 1.00 88.81 175 PRO A C 1
ATOM 1464 O O . PRO A 1 175 ? 1.378 -2.002 17.422 1.00 88.81 175 PRO A O 1
ATOM 1467 N N . LYS A 1 176 ? 2.801 -3.544 18.168 1.00 87.12 176 LYS A N 1
ATOM 1468 C CA . LYS A 1 176 ? 3.826 -2.573 18.602 1.00 87.12 176 LYS A CA 1
ATOM 1469 C C . LYS A 1 176 ? 4.426 -1.756 17.439 1.00 87.12 176 LYS A C 1
ATOM 1471 O O . LYS A 1 176 ? 4.992 -0.688 17.663 1.00 87.12 176 LYS A O 1
ATOM 1476 N N . ASN A 1 177 ? 4.282 -2.264 16.217 1.00 86.69 177 ASN A N 1
ATOM 1477 C CA . ASN A 1 177 ? 4.791 -1.683 14.981 1.00 86.69 177 ASN A CA 1
ATOM 1478 C C . ASN A 1 177 ? 3.768 -0.775 14.281 1.00 86.69 177 ASN A C 1
ATOM 1480 O O . ASN A 1 177 ? 4.115 -0.113 13.308 1.00 86.69 177 ASN A O 1
ATOM 1484 N N . TYR A 1 178 ? 2.530 -0.716 14.772 1.00 89.31 178 TYR A N 1
ATOM 1485 C CA . TYR A 1 178 ? 1.510 0.181 14.240 1.00 89.31 178 TYR A CA 1
ATOM 1486 C C . TYR A 1 178 ? 1.670 1.600 14.788 1.00 89.31 178 TYR A C 1
ATOM 1488 O O . TYR A 1 178 ? 2.146 1.799 15.910 1.00 89.31 178 TYR A O 1
ATOM 1496 N N . ILE A 1 179 ? 1.273 2.585 13.981 1.00 84.31 179 ILE A N 1
ATOM 1497 C CA . ILE A 1 179 ? 1.343 4.013 14.302 1.00 84.31 179 ILE A CA 1
ATOM 1498 C C . ILE A 1 179 ? -0.061 4.601 14.188 1.00 84.31 179 ILE A C 1
ATOM 1500 O O . ILE A 1 179 ? -0.815 4.286 13.271 1.00 84.31 179 ILE A O 1
ATOM 1504 N N . VAL A 1 180 ? -0.426 5.460 15.138 1.00 85.81 180 VAL A N 1
ATOM 1505 C CA . VAL A 1 180 ? -1.668 6.235 15.070 1.00 85.81 180 VAL A CA 1
ATOM 1506 C C . VAL A 1 180 ? -1.313 7.614 14.531 1.00 85.81 180 VAL A C 1
ATOM 1508 O O . VAL A 1 180 ? -0.692 8.403 15.239 1.00 85.81 180 VAL A O 1
ATOM 1511 N N . ARG A 1 181 ? -1.723 7.923 13.299 1.00 85.50 181 ARG A N 1
ATOM 1512 C CA . ARG A 1 181 ? -1.576 9.274 12.746 1.00 85.50 181 ARG A CA 1
ATOM 1513 C C . ARG A 1 181 ? -2.724 10.179 13.200 1.00 85.50 181 ARG A C 1
ATOM 1515 O O . ARG A 1 181 ? -3.892 9.768 13.253 1.00 85.50 181 ARG A O 1
ATOM 1522 N N . SER A 1 182 ? -2.412 11.430 13.528 1.00 81.56 182 SER A N 1
ATOM 1523 C CA . SER A 1 182 ? -3.419 12.437 13.882 1.00 81.56 182 SER A CA 1
ATOM 1524 C C . SER A 1 182 ? -4.114 12.984 12.631 1.00 81.56 182 SER A C 1
ATOM 1526 O O . SER A 1 182 ? -5.349 12.984 12.603 1.00 81.56 182 SER A O 1
ATOM 1528 N N . ASN A 1 183 ? -3.331 13.325 11.601 1.00 83.44 183 ASN A N 1
ATOM 1529 C CA . ASN A 1 183 ? -3.746 13.919 10.327 1.00 83.44 183 ASN A CA 1
ATOM 1530 C C . ASN A 1 183 ? -2.939 13.346 9.141 1.00 83.44 183 ASN A C 1
ATOM 1532 O O . ASN A 1 183 ? -1.941 12.653 9.346 1.00 83.44 183 ASN A O 1
ATOM 1536 N N . ILE A 1 184 ? -3.382 13.642 7.916 1.00 85.19 184 ILE A N 1
ATOM 1537 C CA . ILE A 1 184 ? -2.741 13.268 6.644 1.00 85.19 184 ILE A CA 1
ATOM 1538 C C . ILE A 1 184 ? -2.739 14.518 5.754 1.00 85.19 184 ILE A C 1
ATOM 1540 O O . ILE A 1 184 ? -3.738 15.239 5.735 1.00 85.19 184 ILE A O 1
ATOM 1544 N N . SER A 1 185 ? -1.623 14.809 5.077 1.00 86.50 185 SER A N 1
ATOM 1545 C CA . SER A 1 185 ? -1.556 15.910 4.108 1.00 86.50 185 SER A CA 1
ATOM 1546 C C . SER A 1 185 ? -2.341 15.572 2.839 1.00 86.50 185 SER A C 1
ATOM 1548 O O . SER A 1 185 ? -2.609 14.408 2.553 1.00 86.50 185 SER A O 1
ATOM 1550 N N . LEU A 1 186 ? -2.710 16.595 2.070 1.00 84.19 186 LEU A N 1
ATOM 1551 C CA . LEU A 1 186 ? -3.500 16.429 0.852 1.00 84.19 186 LEU A CA 1
ATOM 1552 C C . LEU A 1 186 ? -2.807 15.543 -0.189 1.00 84.19 186 LEU A C 1
ATOM 1554 O O . LEU A 1 186 ? -3.385 14.564 -0.652 1.00 84.19 186 LEU A O 1
ATOM 1558 N N . ASP A 1 187 ? -1.544 15.848 -0.477 1.00 82.19 187 ASP A N 1
ATOM 1559 C CA . ASP A 1 187 ? -0.749 15.118 -1.465 1.00 82.19 187 ASP A CA 1
ATOM 1560 C C . ASP A 1 187 ? -0.582 13.643 -1.080 1.00 82.19 187 ASP A C 1
ATOM 1562 O O . ASP A 1 187 ? -0.738 12.750 -1.913 1.00 82.19 187 ASP A O 1
ATOM 1566 N N . GLN A 1 188 ? -0.321 13.385 0.208 1.00 86.44 188 GLN A N 1
ATOM 1567 C CA . GLN A 1 188 ? -0.208 12.027 0.736 1.00 86.44 188 GLN A CA 1
ATOM 1568 C C . GLN A 1 188 ? -1.540 11.286 0.619 1.00 86.44 188 GLN A C 1
ATOM 1570 O O . GLN A 1 188 ? -1.566 10.116 0.259 1.00 86.44 188 GLN A O 1
ATOM 1575 N N . PHE A 1 189 ? -2.651 11.968 0.899 1.00 90.25 189 PHE A N 1
ATOM 1576 C CA . PHE A 1 189 ? -3.978 11.379 0.823 1.00 90.25 189 PHE A CA 1
ATOM 1577 C C . PHE A 1 189 ? -4.308 10.895 -0.595 1.00 90.25 189 PHE A C 1
ATOM 1579 O O . PHE A 1 189 ? -4.750 9.762 -0.760 1.00 90.25 189 PHE A O 1
ATOM 1586 N N . GLU A 1 190 ? -4.089 11.718 -1.624 1.00 90.00 190 GLU A N 1
ATOM 1587 C CA . GLU A 1 190 ? -4.389 11.311 -3.003 1.00 90.00 190 GLU A CA 1
ATOM 1588 C C . GLU A 1 190 ? -3.540 10.129 -3.464 1.00 90.00 190 GLU A C 1
ATOM 1590 O O . GLU A 1 190 ? -4.038 9.220 -4.128 1.00 90.00 190 GLU A O 1
ATOM 1595 N N . HIS A 1 191 ? -2.249 10.173 -3.139 1.00 92.81 191 HIS A N 1
ATOM 1596 C CA . HIS A 1 191 ? -1.314 9.118 -3.488 1.00 92.81 191 HIS A CA 1
ATOM 1597 C C . HIS A 1 191 ? -1.698 7.801 -2.804 1.00 92.81 191 HIS A C 1
ATOM 1599 O O . HIS A 1 191 ? -1.910 6.787 -3.468 1.00 92.81 191 HIS A O 1
ATOM 1605 N N . ASP A 1 192 ? -1.877 7.829 -1.486 1.00 93.31 192 ASP A N 1
ATOM 1606 C CA . ASP A 1 192 ? -2.166 6.632 -0.700 1.00 93.31 192 ASP A CA 1
ATOM 1607 C C . ASP A 1 192 ? -3.548 6.054 -1.006 1.00 93.31 192 ASP A C 1
ATOM 1609 O O . ASP A 1 192 ? -3.722 4.840 -0.943 1.00 93.31 192 ASP A O 1
ATOM 1613 N N . ASP A 1 193 ? -4.534 6.874 -1.388 1.00 93.94 193 ASP A N 1
ATOM 1614 C CA . ASP A 1 193 ? -5.829 6.361 -1.848 1.00 93.94 193 ASP A CA 1
ATOM 1615 C C . ASP A 1 193 ? -5.673 5.471 -3.093 1.00 93.94 193 ASP A C 1
ATOM 1617 O O . ASP A 1 193 ? -6.288 4.403 -3.182 1.00 93.94 193 ASP A O 1
ATOM 1621 N N . GLN A 1 194 ? -4.818 5.876 -4.037 1.00 94.81 194 GLN A N 1
ATOM 1622 C CA . GLN A 1 194 ? -4.514 5.095 -5.237 1.00 94.81 194 GLN A CA 1
ATOM 1623 C C . GLN A 1 194 ? -3.659 3.861 -4.912 1.00 94.81 194 GLN A C 1
ATOM 1625 O O . GLN A 1 194 ? -3.974 2.770 -5.393 1.00 94.81 194 GLN A O 1
ATOM 1630 N N . VAL A 1 195 ? -2.641 3.988 -4.053 1.00 96.69 195 VAL A N 1
ATOM 1631 C CA . VAL A 1 195 ? -1.835 2.840 -3.593 1.00 96.69 195 VAL A CA 1
ATOM 1632 C C . VAL A 1 195 ? -2.711 1.809 -2.879 1.00 96.69 195 VAL A C 1
ATOM 1634 O O . VAL A 1 195 ? -2.575 0.613 -3.126 1.00 96.69 195 VAL A O 1
ATOM 1637 N N . ASN A 1 196 ? -3.666 2.246 -2.055 1.00 95.69 196 ASN A N 1
ATOM 1638 C CA . ASN A 1 196 ? -4.603 1.356 -1.372 1.00 95.69 196 ASN A CA 1
ATOM 1639 C C . ASN A 1 196 ? -5.496 0.597 -2.355 1.00 95.69 196 ASN A C 1
ATOM 1641 O O . ASN A 1 196 ? -5.687 -0.606 -2.193 1.00 95.69 196 ASN A O 1
ATOM 1645 N N . LYS A 1 197 ? -6.010 1.267 -3.393 1.00 95.50 197 LYS A N 1
ATOM 1646 C CA . LYS A 1 197 ? -6.764 0.598 -4.468 1.00 95.50 197 LYS A CA 1
ATOM 1647 C C . LYS A 1 197 ? -5.909 -0.464 -5.154 1.00 95.50 197 LYS A C 1
ATOM 1649 O O . LYS A 1 197 ? -6.330 -1.611 -5.237 1.00 95.50 197 LYS A O 1
ATOM 1654 N N . LEU A 1 198 ? -4.684 -0.117 -5.555 1.00 97.12 198 LEU A N 1
ATOM 1655 C CA . LEU A 1 198 ? -3.754 -1.061 -6.186 1.00 97.12 198 LEU A CA 1
ATOM 1656 C C . LEU A 1 198 ? -3.438 -2.258 -5.291 1.00 97.12 198 LEU A C 1
ATOM 1658 O O . LEU A 1 198 ? -3.506 -3.396 -5.748 1.00 97.12 198 LEU A O 1
ATOM 1662 N N . ARG A 1 199 ? -3.163 -2.016 -4.005 1.00 95.38 199 ARG A N 1
ATOM 1663 C CA . ARG A 1 199 ? -2.994 -3.073 -3.007 1.00 95.38 199 ARG A CA 1
ATOM 1664 C C . ARG A 1 199 ? -4.183 -4.022 -3.026 1.00 95.38 199 ARG A C 1
ATOM 1666 O O . ARG A 1 199 ? -4.003 -5.234 -3.098 1.00 95.38 199 ARG A O 1
ATOM 1673 N N . PHE A 1 200 ? -5.398 -3.488 -2.930 1.00 94.50 200 PHE A N 1
ATOM 1674 C CA . PHE A 1 200 ? -6.583 -4.325 -2.830 1.00 94.50 200 PHE A CA 1
ATOM 1675 C C . PHE A 1 200 ? -6.868 -5.113 -4.105 1.00 94.50 200 PHE A C 1
ATOM 1677 O O . PHE A 1 200 ? -7.285 -6.267 -3.985 1.00 94.50 200 PHE A O 1
ATOM 1684 N N . GLU A 1 201 ? -6.598 -4.529 -5.272 1.00 94.88 201 GLU A N 1
ATOM 1685 C CA . GLU A 1 201 ? -6.653 -5.209 -6.565 1.00 94.88 201 GLU A CA 1
ATOM 1686 C C . GLU A 1 201 ? -5.636 -6.347 -6.652 1.00 94.88 201 GLU A C 1
ATOM 1688 O O . GLU A 1 201 ? -5.980 -7.464 -7.036 1.00 94.88 201 GLU A O 1
ATOM 1693 N N . PHE A 1 202 ? -4.399 -6.115 -6.217 1.00 95.06 202 PHE A N 1
ATOM 1694 C CA . PHE A 1 202 ? -3.359 -7.142 -6.243 1.00 95.06 202 PHE A CA 1
ATOM 1695 C C . PHE A 1 202 ? -3.665 -8.275 -5.254 1.00 95.06 202 PHE A C 1
ATOM 1697 O O . PHE A 1 202 ? -3.563 -9.450 -5.607 1.00 95.06 202 PHE A O 1
ATOM 1704 N N . GLU A 1 203 ? -4.136 -7.955 -4.045 1.00 92.75 203 GLU A N 1
ATOM 1705 C CA . GLU A 1 203 ? -4.597 -8.954 -3.068 1.00 92.75 203 GLU A CA 1
ATOM 1706 C C . GLU A 1 203 ? -5.798 -9.777 -3.602 1.00 92.75 203 GLU A C 1
ATOM 1708 O O . GLU A 1 203 ? -5.943 -10.952 -3.262 1.00 92.75 203 GLU A O 1
ATOM 1713 N N . ASN A 1 204 ? -6.657 -9.209 -4.462 1.00 91.50 204 ASN A N 1
ATOM 1714 C CA . ASN A 1 204 ? -7.773 -9.937 -5.092 1.00 91.50 204 ASN A CA 1
ATOM 1715 C C . ASN A 1 204 ? -7.311 -10.974 -6.132 1.00 91.50 204 ASN A C 1
ATOM 1717 O O . ASN A 1 204 ? -8.015 -11.965 -6.372 1.00 91.50 204 ASN A O 1
ATOM 1721 N N . ILE A 1 205 ? -6.145 -10.758 -6.748 1.00 92.25 205 ILE A N 1
ATOM 1722 C CA . ILE A 1 205 ? -5.558 -11.671 -7.739 1.00 92.25 205 ILE A CA 1
ATOM 1723 C C . ILE A 1 205 ? -4.467 -12.588 -7.170 1.00 92.25 205 ILE A C 1
ATOM 1725 O O . ILE A 1 205 ? -3.981 -13.434 -7.914 1.00 92.25 205 ILE A O 1
ATOM 1729 N N . GLY A 1 206 ? -4.145 -12.481 -5.874 1.00 91.12 206 GLY A N 1
ATOM 1730 C CA . GLY A 1 206 ? -3.281 -13.430 -5.154 1.00 91.12 206 GLY A CA 1
ATOM 1731 C C . GLY A 1 206 ? -1.995 -12.849 -4.555 1.00 91.12 206 GLY A C 1
ATOM 1732 O O . GLY A 1 206 ? -1.180 -13.604 -4.032 1.00 91.12 206 GLY A O 1
ATOM 1733 N N . ALA A 1 207 ? -1.781 -11.530 -4.605 1.00 92.31 207 ALA A N 1
ATOM 1734 C CA . ALA A 1 207 ? -0.579 -10.911 -4.040 1.00 92.31 207 ALA A CA 1
ATOM 1735 C C . ALA A 1 207 ? -0.586 -11.035 -2.521 1.00 92.31 207 ALA A C 1
ATOM 1737 O O . ALA A 1 207 ? -1.461 -10.459 -1.883 1.00 92.31 207 ALA A O 1
ATOM 1738 N N . CYS A 1 208 ? 0.385 -11.748 -1.954 1.00 89.56 208 CYS A N 1
ATOM 1739 C CA . CYS A 1 208 ? 0.462 -12.069 -0.535 1.00 89.56 208 CYS A CA 1
ATOM 1740 C C . CYS A 1 208 ? 1.403 -11.127 0.229 1.00 89.56 208 CYS A C 1
ATOM 1742 O O . CYS A 1 208 ? 2.247 -10.436 -0.335 1.00 89.56 208 CYS A O 1
ATOM 1744 N N . PHE A 1 209 ? 1.263 -11.099 1.557 1.00 87.81 209 PHE A N 1
ATOM 1745 C CA . PHE A 1 209 ? 2.247 -10.481 2.454 1.00 87.81 209 PHE A CA 1
ATOM 1746 C C . PHE A 1 209 ? 2.564 -8.992 2.225 1.00 87.81 209 PHE A C 1
ATOM 1748 O O . PHE A 1 209 ? 3.676 -8.552 2.524 1.00 87.81 209 PHE A O 1
ATOM 1755 N N . TRP A 1 210 ? 1.576 -8.207 1.784 1.00 92.56 210 TRP A N 1
ATOM 1756 C CA . TRP A 1 210 ? 1.756 -6.779 1.523 1.00 92.56 210 TRP A CA 1
ATOM 1757 C C . TRP A 1 210 ? 2.366 -6.012 2.710 1.00 92.56 210 TRP A C 1
ATOM 1759 O O . TRP A 1 210 ? 1.853 -6.059 3.834 1.00 92.56 210 TRP A O 1
ATOM 1769 N N . VAL A 1 211 ? 3.419 -5.244 2.439 1.00 92.00 211 VAL A N 1
ATOM 1770 C CA . VAL A 1 211 ? 4.051 -4.281 3.343 1.00 92.00 211 VAL A CA 1
ATOM 1771 C C . VAL A 1 211 ? 3.953 -2.893 2.722 1.00 92.00 211 VAL A C 1
ATOM 1773 O O . VAL A 1 211 ? 4.371 -2.682 1.589 1.00 92.00 211 VAL A O 1
ATOM 1776 N N . THR A 1 212 ? 3.403 -1.942 3.471 1.00 92.44 212 THR A N 1
ATOM 1777 C CA . THR A 1 212 ? 3.285 -0.543 3.044 1.00 92.44 212 THR A CA 1
ATOM 1778 C C . THR A 1 212 ? 4.591 0.218 3.241 1.00 92.44 212 THR A C 1
ATOM 1780 O O . THR A 1 212 ? 5.414 -0.174 4.076 1.00 92.44 212 THR A O 1
ATOM 1783 N N . GLN A 1 213 ? 4.752 1.334 2.524 1.00 93.06 213 GLN A N 1
ATOM 1784 C CA . GLN A 1 213 ? 5.891 2.248 2.659 1.00 93.06 213 GLN A CA 1
ATOM 1785 C C . GLN A 1 213 ? 6.231 2.558 4.125 1.00 93.06 213 GLN A C 1
ATOM 1787 O O . GLN A 1 213 ? 7.363 2.353 4.549 1.00 93.06 213 GLN A O 1
ATOM 1792 N N . ASP A 1 214 ? 5.240 2.970 4.920 1.00 89.00 214 ASP A N 1
ATOM 1793 C CA . ASP A 1 214 ? 5.400 3.318 6.340 1.00 89.00 214 ASP A CA 1
ATOM 1794 C C . ASP A 1 214 ? 6.054 2.207 7.167 1.00 89.00 214 ASP A C 1
ATOM 1796 O O . ASP A 1 214 ? 6.889 2.440 8.045 1.00 89.00 214 ASP A O 1
ATOM 1800 N N . ILE A 1 215 ? 5.638 0.968 6.912 1.00 90.12 215 ILE A N 1
ATOM 1801 C CA . ILE A 1 215 ? 6.148 -0.198 7.624 1.00 90.12 215 ILE A CA 1
ATOM 1802 C C . ILE A 1 215 ? 7.547 -0.526 7.112 1.00 90.12 215 ILE A C 1
ATOM 1804 O O . ILE A 1 215 ? 8.441 -0.788 7.915 1.00 90.12 215 ILE A O 1
ATOM 1808 N N . ALA A 1 216 ? 7.748 -0.491 5.795 1.00 91.50 216 ALA A N 1
ATOM 1809 C CA . ALA A 1 216 ? 9.039 -0.752 5.179 1.00 91.50 216 ALA A CA 1
ATOM 1810 C C . ALA A 1 216 ? 10.112 0.247 5.641 1.00 91.50 216 ALA A C 1
ATOM 1812 O O . ALA A 1 216 ? 11.215 -0.174 5.992 1.00 91.50 216 ALA A O 1
ATOM 1813 N N . GLU A 1 217 ? 9.774 1.536 5.722 1.00 90.56 217 GLU A N 1
ATOM 1814 C CA . GLU A 1 217 ? 10.636 2.600 6.243 1.00 90.56 217 GLU A CA 1
ATOM 1815 C C . GLU A 1 217 ? 11.007 2.344 7.703 1.00 90.56 217 GLU A C 1
ATOM 1817 O O . GLU A 1 217 ? 12.182 2.357 8.067 1.00 90.56 217 GLU A O 1
ATOM 1822 N N . ARG A 1 218 ? 10.021 2.006 8.540 1.00 87.12 218 ARG A N 1
ATOM 1823 C CA . ARG A 1 218 ? 10.244 1.747 9.967 1.00 87.12 218 ARG A CA 1
ATOM 1824 C C . ARG A 1 218 ? 11.195 0.581 10.233 1.00 87.12 218 ARG A C 1
ATOM 1826 O O . ARG A 1 218 ? 11.922 0.604 11.225 1.00 87.12 218 ARG A O 1
ATOM 1833 N N . PHE A 1 219 ? 11.148 -0.450 9.397 1.00 88.00 219 PHE A N 1
ATOM 1834 C CA . PHE A 1 219 ? 12.038 -1.607 9.509 1.00 88.00 219 PHE A CA 1
ATOM 1835 C C . PHE A 1 219 ? 13.311 -1.476 8.682 1.00 88.00 219 PHE A C 1
ATOM 1837 O O . PHE A 1 219 ? 14.126 -2.394 8.724 1.00 88.00 219 PHE A O 1
ATOM 1844 N N . ASN A 1 220 ? 13.485 -0.364 7.959 1.00 88.50 220 ASN A N 1
ATOM 1845 C CA . ASN A 1 220 ? 14.586 -0.157 7.027 1.00 88.50 220 ASN A CA 1
ATOM 1846 C C . ASN A 1 220 ? 14.778 -1.377 6.103 1.00 88.50 220 ASN A C 1
ATOM 1848 O O . ASN A 1 220 ? 15.888 -1.882 5.947 1.00 88.50 220 ASN A O 1
ATOM 1852 N N . LEU A 1 221 ? 13.668 -1.906 5.563 1.00 86.75 221 LEU A N 1
ATOM 1853 C CA . LEU A 1 221 ? 13.669 -3.191 4.846 1.00 86.75 221 LEU A CA 1
ATOM 1854 C C . LEU A 1 221 ? 14.486 -3.154 3.559 1.00 86.75 221 LEU A C 1
ATOM 1856 O O . LEU A 1 221 ? 15.030 -4.173 3.146 1.00 86.75 221 LEU A O 1
ATOM 1860 N N . HIS A 1 222 ? 14.530 -1.988 2.924 1.00 87.12 222 HIS A N 1
ATOM 1861 C CA . HIS A 1 222 ? 15.163 -1.791 1.636 1.00 87.12 222 HIS A CA 1
ATOM 1862 C C . HIS A 1 222 ? 15.951 -0.504 1.643 1.00 87.12 222 HIS A C 1
ATOM 1864 O O . HIS A 1 222 ? 15.664 0.436 2.386 1.00 87.12 222 HIS A O 1
ATOM 1870 N N . SER A 1 223 ? 16.938 -0.452 0.761 1.00 84.81 223 SER A N 1
ATOM 1871 C CA . SER A 1 223 ? 17.770 0.725 0.628 1.00 84.81 223 SER A CA 1
ATOM 1872 C C . SER A 1 223 ? 16.897 1.894 0.132 1.00 84.81 223 SER A C 1
ATOM 1874 O O . SER A 1 223 ? 16.945 3.002 0.681 1.00 84.81 223 SER A O 1
ATOM 1876 N N . LYS A 1 224 ? 16.030 1.631 -0.853 1.00 90.69 224 LYS A N 1
ATOM 1877 C CA . LYS A 1 224 ? 14.962 2.524 -1.306 1.00 90.69 224 LYS A CA 1
ATOM 1878 C C . LYS A 1 224 ? 13.612 1.956 -0.876 1.00 90.69 224 LYS A C 1
ATOM 1880 O O . LYS A 1 224 ? 13.252 0.853 -1.265 1.00 90.69 224 LYS A O 1
ATOM 1885 N N . ILE A 1 225 ? 12.862 2.741 -0.107 1.00 92.06 225 ILE A N 1
ATOM 1886 C CA . ILE A 1 225 ? 11.523 2.366 0.352 1.00 92.06 225 ILE A CA 1
ATOM 1887 C C . ILE A 1 225 ? 10.516 2.527 -0.805 1.00 92.06 225 ILE A C 1
ATOM 1889 O O . ILE A 1 225 ? 10.369 3.663 -1.276 1.00 92.06 225 ILE A O 1
ATOM 1893 N N . PRO A 1 226 ? 9.877 1.439 -1.279 1.00 95.31 226 PRO A N 1
ATOM 1894 C CA . PRO A 1 226 ? 8.796 1.492 -2.268 1.00 95.31 226 PRO A CA 1
ATOM 1895 C C . PRO A 1 226 ? 7.464 1.906 -1.635 1.00 95.31 226 PRO A C 1
ATOM 1897 O O . PRO A 1 226 ? 7.318 1.883 -0.411 1.00 95.31 226 PRO A O 1
ATOM 1900 N N . ASP A 1 227 ? 6.467 2.173 -2.475 1.00 96.38 227 ASP A N 1
ATOM 1901 C CA . ASP A 1 227 ? 5.093 2.437 -2.029 1.00 96.38 227 ASP A CA 1
ATOM 1902 C C . ASP A 1 227 ? 4.429 1.164 -1.472 1.00 96.38 227 ASP A C 1
ATOM 1904 O O . ASP A 1 227 ? 3.652 1.203 -0.510 1.00 96.38 227 ASP A O 1
ATOM 1908 N N . GLY A 1 228 ? 4.791 0.007 -2.036 1.00 96.31 228 GLY A N 1
ATOM 1909 C CA . GLY A 1 228 ? 4.361 -1.306 -1.565 1.00 96.31 228 GLY A CA 1
ATOM 1910 C C . GLY A 1 228 ? 5.367 -2.412 -1.867 1.00 96.31 228 GLY A C 1
ATOM 1911 O O . GLY A 1 228 ? 6.100 -2.353 -2.850 1.00 96.31 228 GLY A O 1
ATOM 1912 N N . ILE A 1 229 ? 5.386 -3.438 -1.021 1.00 95.75 229 ILE A N 1
ATOM 1913 C CA . ILE A 1 229 ? 6.143 -4.682 -1.218 1.00 95.75 229 ILE A CA 1
ATOM 1914 C C . ILE A 1 229 ? 5.163 -5.823 -1.043 1.00 95.75 229 ILE A C 1
ATOM 1916 O O . ILE A 1 229 ? 4.381 -5.798 -0.095 1.00 95.75 229 ILE A O 1
ATOM 1920 N N . PHE A 1 230 ? 5.212 -6.830 -1.897 1.00 95.50 230 PHE A N 1
ATOM 1921 C CA . PHE A 1 230 ? 4.411 -8.033 -1.728 1.00 95.50 230 PHE A CA 1
ATOM 1922 C C . PHE A 1 230 ? 5.133 -9.232 -2.326 1.00 95.50 230 PHE A C 1
ATOM 1924 O O . PHE A 1 230 ? 6.003 -9.077 -3.183 1.00 95.50 230 PHE A O 1
ATOM 1931 N N . ASP A 1 231 ? 4.748 -10.420 -1.881 1.00 92.69 231 ASP A N 1
ATOM 1932 C CA . ASP A 1 231 ? 5.336 -11.668 -2.347 1.00 92.69 231 ASP A CA 1
ATOM 1933 C C . ASP A 1 231 ? 4.262 -12.524 -3.040 1.00 92.69 231 ASP A C 1
ATOM 1935 O O . ASP A 1 231 ? 3.052 -12.331 -2.851 1.00 92.69 231 ASP A O 1
ATOM 1939 N N . THR A 1 232 ? 4.700 -13.502 -3.824 1.00 90.31 232 THR A N 1
ATOM 1940 C CA . THR A 1 232 ? 3.879 -14.662 -4.189 1.00 90.31 232 THR A CA 1
ATOM 1941 C C . THR A 1 232 ? 3.524 -15.488 -2.949 1.00 90.31 232 THR A C 1
ATOM 1943 O O . THR A 1 232 ? 4.101 -15.316 -1.870 1.00 90.31 232 THR A O 1
ATOM 1946 N N . ARG A 1 233 ? 2.539 -16.386 -3.064 1.00 83.81 233 ARG A N 1
ATOM 1947 C CA . ARG A 1 233 ? 2.063 -17.182 -1.919 1.00 83.81 233 ARG A CA 1
ATOM 1948 C C . ARG A 1 233 ? 3.153 -18.087 -1.335 1.00 83.81 233 ARG A C 1
ATOM 1950 O O . ARG A 1 233 ? 3.291 -18.159 -0.117 1.00 83.81 233 ARG A O 1
ATOM 1957 N N . ASP A 1 234 ? 3.954 -18.702 -2.201 1.00 84.56 234 ASP A N 1
ATOM 1958 C CA . ASP A 1 234 ? 5.128 -19.518 -1.854 1.00 84.56 234 ASP A CA 1
ATOM 1959 C C . ASP A 1 234 ? 6.301 -18.706 -1.269 1.00 84.56 234 ASP A C 1
ATOM 1961 O O . ASP A 1 234 ? 7.237 -19.279 -0.716 1.00 84.56 234 ASP A O 1
ATOM 1965 N N . ARG A 1 235 ? 6.225 -17.367 -1.325 1.00 82.44 235 ARG A N 1
ATOM 1966 C CA . ARG A 1 235 ? 7.278 -16.415 -0.939 1.00 82.44 235 ARG A CA 1
ATOM 1967 C C . ARG A 1 235 ? 8.570 -16.535 -1.745 1.00 82.44 235 ARG A C 1
ATOM 1969 O O . ARG A 1 235 ? 9.594 -16.011 -1.307 1.00 82.44 235 ARG A O 1
ATOM 1976 N N . GLU A 1 236 ? 8.531 -17.186 -2.903 1.00 86.38 236 GLU A N 1
ATOM 1977 C CA . GLU A 1 236 ? 9.702 -17.327 -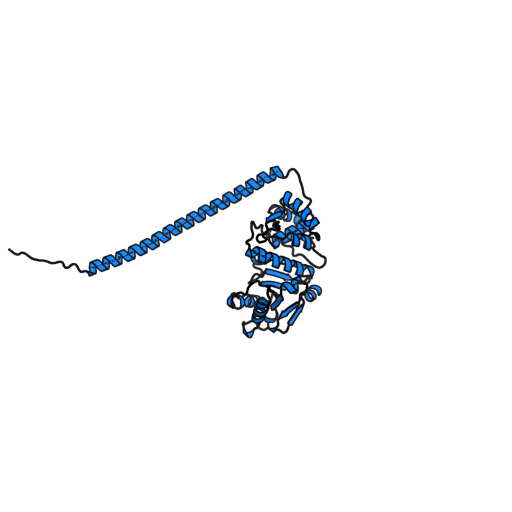3.767 1.00 86.38 236 GLU A CA 1
ATOM 1978 C C . GLU A 1 236 ? 9.971 -16.061 -4.575 1.00 86.38 236 GLU A C 1
ATOM 1980 O O . GLU A 1 236 ? 11.127 -15.737 -4.823 1.00 86.38 236 GLU A O 1
ATOM 1985 N N . THR A 1 237 ? 8.920 -15.326 -4.958 1.00 91.44 237 THR A N 1
ATOM 1986 C CA . THR A 1 237 ? 9.048 -14.120 -5.780 1.00 91.44 237 THR A CA 1
ATOM 1987 C C . THR A 1 237 ? 8.585 -12.886 -5.019 1.00 91.44 237 THR A C 1
ATOM 1989 O O . THR A 1 237 ? 7.434 -12.801 -4.584 1.00 91.44 237 THR A O 1
ATOM 1992 N N . LYS A 1 238 ? 9.464 -11.888 -4.911 1.00 94.94 238 LYS A N 1
ATOM 1993 C CA . LYS A 1 238 ? 9.188 -10.594 -4.286 1.00 94.94 238 LYS A CA 1
ATOM 1994 C C . LYS A 1 238 ? 9.056 -9.485 -5.315 1.00 94.94 238 LYS A C 1
ATOM 1996 O O . LYS A 1 238 ? 9.957 -9.223 -6.117 1.00 94.94 238 LYS A O 1
ATOM 2001 N N . PHE A 1 239 ? 7.958 -8.752 -5.202 1.00 97.00 239 PHE A N 1
ATOM 2002 C CA . PHE A 1 239 ? 7.670 -7.576 -6.000 1.00 97.00 239 PHE A CA 1
ATOM 2003 C C . PHE A 1 239 ? 7.684 -6.311 -5.153 1.00 97.00 239 PHE A C 1
ATOM 2005 O O . PHE A 1 239 ? 7.265 -6.297 -3.994 1.00 97.00 239 PHE A O 1
ATOM 2012 N N . VAL A 1 240 ? 8.108 -5.216 -5.774 1.00 97.31 240 VAL A N 1
ATOM 2013 C CA . VAL A 1 240 ? 7.898 -3.865 -5.250 1.00 97.31 240 VAL A CA 1
ATOM 2014 C C . VAL A 1 240 ? 7.026 -3.063 -6.207 1.00 97.31 240 VAL A C 1
ATOM 2016 O O . VAL A 1 240 ? 7.122 -3.220 -7.425 1.00 97.31 240 VAL A O 1
ATOM 2019 N N . LEU A 1 241 ? 6.176 -2.206 -5.651 1.00 98.00 241 LEU A N 1
ATOM 2020 C CA . LEU A 1 241 ? 5.304 -1.290 -6.375 1.00 98.00 241 LEU A CA 1
ATOM 2021 C C . LEU A 1 241 ? 5.814 0.145 -6.216 1.00 98.00 241 LEU A C 1
ATOM 2023 O O . LEU A 1 241 ? 6.067 0.596 -5.099 1.00 98.00 241 LEU A O 1
ATOM 2027 N N . GLU A 1 242 ? 5.884 0.860 -7.334 1.00 97.69 242 GLU A N 1
ATOM 2028 C CA . GLU A 1 242 ? 6.057 2.312 -7.390 1.00 97.69 242 GLU A CA 1
ATOM 2029 C C . GLU A 1 242 ? 4.889 2.914 -8.189 1.00 97.69 242 GLU A C 1
ATOM 2031 O O . GLU A 1 242 ? 4.693 2.594 -9.367 1.00 97.69 242 GLU A O 1
ATOM 2036 N N . LEU A 1 243 ? 4.101 3.781 -7.556 1.00 97.44 243 LEU A N 1
ATOM 2037 C CA . LEU A 1 243 ? 3.049 4.562 -8.192 1.00 97.44 243 LEU A CA 1
ATOM 2038 C C . LEU A 1 243 ? 3.621 5.910 -8.642 1.00 97.44 243 LEU A C 1
ATOM 2040 O O . LEU A 1 243 ? 4.024 6.756 -7.848 1.00 97.44 243 LEU A O 1
ATOM 2044 N N . GLU A 1 244 ? 3.620 6.151 -9.948 1.00 95.50 244 GLU A N 1
ATOM 2045 C CA . GLU A 1 244 ? 4.129 7.390 -10.520 1.00 95.50 244 GLU A CA 1
ATOM 2046 C C . GLU A 1 244 ? 2.984 8.265 -11.044 1.00 95.50 244 GLU A C 1
ATOM 2048 O O . GLU A 1 244 ? 2.346 7.956 -12.057 1.00 95.50 244 GLU A O 1
ATOM 2053 N N . LYS A 1 245 ? 2.769 9.405 -10.380 1.00 94.00 245 LYS A N 1
ATOM 2054 C CA . LYS A 1 245 ? 1.831 10.453 -10.826 1.00 94.00 245 LYS A CA 1
ATOM 2055 C C . LYS A 1 245 ? 2.511 11.543 -11.662 1.00 94.00 245 LYS A C 1
ATOM 2057 O O . LYS A 1 245 ? 1.881 12.179 -12.500 1.00 94.00 245 LYS A O 1
ATOM 2062 N N . THR A 1 246 ? 3.813 11.771 -11.464 1.00 92.94 246 THR A N 1
ATOM 2063 C CA . THR A 1 246 ? 4.570 12.834 -12.151 1.00 92.94 246 THR A CA 1
ATOM 2064 C C . THR A 1 246 ? 5.956 12.358 -12.566 1.00 92.94 246 THR A C 1
ATOM 2066 O O . THR A 1 246 ? 6.523 11.458 -11.968 1.00 92.94 246 THR A O 1
ATOM 2069 N N . LEU A 1 247 ? 6.558 12.948 -13.601 1.00 90.75 247 LEU A N 1
ATOM 2070 C CA . LEU A 1 247 ? 7.899 12.527 -14.004 1.00 90.75 247 LEU A CA 1
ATOM 2071 C C . LEU A 1 247 ? 8.960 13.117 -13.061 1.00 90.75 247 LEU A C 1
ATOM 2073 O O . LEU A 1 247 ? 9.234 14.317 -13.087 1.00 90.75 247 LEU A O 1
ATOM 2077 N N . LYS A 1 248 ? 9.625 12.265 -12.274 1.00 90.50 248 LYS A N 1
ATOM 2078 C CA . LYS A 1 248 ? 10.807 12.674 -11.500 1.00 90.50 248 LYS A CA 1
ATOM 2079 C C . LYS A 1 248 ? 11.941 13.160 -12.424 1.00 90.50 248 LYS A C 1
ATOM 2081 O O . LYS A 1 248 ? 12.088 12.724 -13.567 1.00 90.50 248 LYS A O 1
ATOM 2086 N N . ARG A 1 249 ? 12.812 14.037 -11.909 1.00 89.69 249 ARG A N 1
ATOM 2087 C CA . ARG A 1 249 ? 14.047 14.439 -12.614 1.00 89.69 249 ARG A CA 1
ATOM 2088 C C . ARG A 1 249 ? 14.914 13.213 -12.915 1.00 89.69 249 ARG A C 1
ATOM 2090 O O . ARG A 1 249 ? 15.000 12.311 -12.085 1.00 89.69 249 ARG A O 1
ATOM 2097 N N . ASN A 1 250 ? 15.636 13.223 -14.038 1.00 86.38 250 ASN A N 1
ATOM 2098 C CA . ASN A 1 250 ? 16.494 12.101 -14.457 1.00 86.38 250 ASN A CA 1
ATOM 2099 C C . ASN A 1 250 ? 17.441 11.621 -13.351 1.00 86.38 250 ASN A C 1
ATOM 2101 O O . ASN A 1 250 ? 17.545 10.420 -13.122 1.00 86.38 250 ASN A O 1
ATOM 2105 N N . SER A 1 251 ? 18.071 12.542 -12.619 1.00 87.31 251 SER A N 1
ATOM 2106 C CA . SER A 1 251 ? 18.974 12.204 -11.514 1.00 87.31 251 SER A CA 1
ATOM 2107 C C . SER A 1 251 ? 18.304 11.367 -10.421 1.00 87.31 251 SER A C 1
ATOM 2109 O O . SER A 1 251 ? 18.945 10.483 -9.866 1.00 87.31 251 SER A O 1
ATOM 2111 N N . ARG A 1 252 ? 17.008 11.560 -10.149 1.00 89.44 252 ARG A N 1
ATOM 2112 C CA . ARG A 1 252 ? 16.269 10.751 -9.165 1.00 89.44 252 ARG A CA 1
ATOM 2113 C C . ARG A 1 252 ? 16.026 9.317 -9.625 1.00 89.44 252 ARG A C 1
ATOM 2115 O O . ARG A 1 252 ? 15.806 8.456 -8.784 1.00 89.44 252 ARG A O 1
ATOM 2122 N N . TYR A 1 253 ? 16.088 9.043 -10.924 1.00 87.94 253 TYR A N 1
ATOM 2123 C CA . TYR A 1 253 ? 16.019 7.677 -11.435 1.00 87.94 253 TYR A CA 1
ATOM 2124 C C . TYR A 1 253 ? 17.396 7.020 -11.493 1.00 87.94 253 TYR A C 1
ATOM 2126 O O . TYR A 1 253 ? 17.530 5.873 -11.082 1.00 87.94 253 TYR A O 1
ATOM 2134 N N . ILE A 1 254 ? 18.399 7.743 -11.999 1.00 85.00 254 ILE A N 1
ATOM 2135 C CA . ILE A 1 254 ? 19.615 7.120 -12.548 1.00 85.00 254 ILE A CA 1
ATOM 2136 C C . ILE A 1 254 ? 20.878 7.361 -11.723 1.00 85.00 254 ILE A C 1
ATOM 2138 O O . ILE A 1 254 ? 21.892 6.716 -11.970 1.00 85.00 254 ILE A O 1
ATOM 2142 N N . ASN A 1 255 ? 20.859 8.308 -10.778 1.00 83.38 255 ASN A N 1
ATOM 2143 C CA . ASN A 1 255 ? 22.039 8.616 -9.972 1.00 83.38 255 ASN A CA 1
ATOM 2144 C C . ASN A 1 255 ? 22.564 7.337 -9.297 1.00 83.38 255 ASN A C 1
ATOM 2146 O O . ASN A 1 255 ? 21.797 6.600 -8.685 1.00 83.38 255 ASN A O 1
ATOM 2150 N N . SER A 1 256 ? 23.864 7.069 -9.406 1.00 76.56 256 SER A N 1
ATOM 2151 C CA . SER A 1 256 ? 24.456 5.807 -8.947 1.00 76.56 256 SER A CA 1
ATOM 2152 C C . SER A 1 256 ? 24.321 5.567 -7.444 1.00 76.56 256 SER A C 1
ATOM 2154 O O . SER A 1 256 ? 24.304 4.420 -7.010 1.00 76.56 256 SER A O 1
ATOM 2156 N N . LYS A 1 257 ? 24.202 6.639 -6.655 1.00 79.81 257 LYS A N 1
ATOM 2157 C CA . LYS A 1 257 ? 24.134 6.589 -5.192 1.00 79.81 257 LYS A CA 1
ATOM 2158 C C . LYS A 1 257 ? 22.703 6.648 -4.656 1.00 79.81 257 LYS A C 1
ATOM 2160 O O . LYS A 1 257 ? 22.407 6.045 -3.630 1.00 79.81 257 LYS A O 1
ATOM 2165 N N . TYR A 1 258 ? 21.815 7.377 -5.333 1.00 82.56 258 TYR A N 1
ATOM 2166 C CA . TYR A 1 258 ? 20.471 7.684 -4.816 1.00 82.56 258 TYR A CA 1
ATOM 2167 C C . TYR A 1 258 ? 19.329 7.424 -5.806 1.00 82.56 258 TYR A C 1
ATOM 2169 O O . TYR A 1 258 ? 18.165 7.614 -5.460 1.00 82.56 258 TYR A O 1
ATOM 2177 N N . GLY A 1 259 ? 19.640 7.036 -7.041 1.00 86.94 259 GLY A N 1
ATOM 2178 C CA . GLY A 1 259 ? 18.664 6.841 -8.105 1.00 86.94 259 GLY A CA 1
ATOM 2179 C C . GLY A 1 259 ? 17.804 5.607 -7.864 1.00 86.94 259 GLY A C 1
ATOM 2180 O O . GLY A 1 259 ? 18.332 4.526 -7.625 1.00 86.94 259 GLY A O 1
ATOM 2181 N N . VAL A 1 260 ? 16.483 5.758 -7.947 1.00 90.25 260 VAL A N 1
ATOM 2182 C CA . VAL A 1 260 ? 15.519 4.686 -7.643 1.00 90.25 260 VAL A CA 1
ATOM 2183 C C . VAL A 1 260 ? 15.754 3.443 -8.504 1.00 90.25 260 VAL A C 1
ATOM 2185 O O . VAL A 1 260 ? 15.821 2.338 -7.973 1.00 90.25 260 VAL A O 1
ATOM 2188 N N . LEU A 1 261 ? 15.964 3.613 -9.815 1.00 91.06 261 LEU A N 1
ATOM 2189 C CA . LEU A 1 261 ? 16.219 2.483 -10.712 1.00 91.06 261 LEU A CA 1
ATOM 2190 C C . LEU A 1 261 ? 17.565 1.829 -10.412 1.00 91.06 261 LEU A C 1
ATOM 2192 O O . LEU A 1 261 ? 17.657 0.607 -10.424 1.00 91.06 261 LEU A O 1
ATOM 2196 N N . THR A 1 262 ? 18.600 2.616 -10.120 1.00 88.38 262 THR A N 1
ATOM 2197 C CA . THR A 1 262 ? 19.925 2.071 -9.802 1.00 88.38 262 THR A CA 1
ATOM 2198 C C . THR A 1 262 ? 19.908 1.273 -8.502 1.00 88.38 262 THR A C 1
ATOM 2200 O O . THR A 1 262 ? 20.444 0.170 -8.460 1.00 88.38 262 THR A O 1
ATOM 2203 N N . ARG A 1 263 ? 19.237 1.785 -7.463 1.00 90.94 263 ARG A N 1
ATOM 2204 C CA . ARG A 1 263 ? 19.133 1.102 -6.168 1.00 90.94 263 ARG A CA 1
ATOM 2205 C C . ARG A 1 263 ? 18.364 -0.196 -6.287 1.00 90.94 263 ARG A C 1
ATOM 2207 O O . ARG A 1 263 ? 18.883 -1.232 -5.896 1.00 90.94 263 ARG A O 1
ATOM 2214 N N . TYR A 1 264 ? 17.195 -0.170 -6.927 1.00 93.25 264 TYR A N 1
ATOM 2215 C CA . TYR A 1 264 ? 16.490 -1.417 -7.181 1.00 93.25 264 TYR A CA 1
ATOM 2216 C C . TYR A 1 264 ? 17.323 -2.368 -8.016 1.00 93.25 264 TYR A C 1
ATOM 2218 O O . TYR A 1 264 ? 17.374 -3.536 -7.674 1.00 93.25 264 TYR A O 1
ATOM 2226 N N . ALA A 1 265 ? 18.036 -1.903 -9.047 1.00 91.00 265 ALA A N 1
ATOM 2227 C CA . ALA A 1 265 ? 18.901 -2.751 -9.864 1.00 91.00 265 ALA A CA 1
ATOM 2228 C C . ALA A 1 265 ? 19.961 -3.523 -9.064 1.00 91.00 265 ALA A C 1
ATOM 2230 O O . ALA A 1 265 ? 20.284 -4.640 -9.456 1.00 91.00 265 ALA A O 1
ATOM 2231 N N . GLN A 1 266 ? 20.440 -2.956 -7.958 1.00 89.75 266 GLN A N 1
ATOM 2232 C CA . GLN A 1 266 ? 21.438 -3.542 -7.059 1.00 89.75 266 GLN A CA 1
ATOM 2233 C C . GLN A 1 266 ? 20.837 -4.427 -5.956 1.00 89.75 266 GLN A C 1
ATOM 2235 O O . GLN A 1 266 ? 21.578 -5.105 -5.254 1.00 89.75 266 GLN A O 1
ATOM 2240 N N . GLU A 1 267 ? 19.517 -4.412 -5.768 1.00 91.44 267 GLU A N 1
ATOM 2241 C CA . GLU A 1 267 ? 18.857 -5.247 -4.768 1.00 91.44 267 GLU A CA 1
ATOM 2242 C C . GLU A 1 267 ? 18.480 -6.608 -5.365 1.00 91.44 267 GLU A C 1
ATOM 2244 O O . GLU A 1 267 ? 17.522 -6.715 -6.136 1.00 91.44 267 GLU A O 1
ATOM 2249 N N . ASP A 1 268 ? 19.238 -7.640 -4.987 1.00 90.50 268 ASP A N 1
ATOM 2250 C CA . ASP A 1 268 ? 19.027 -9.032 -5.422 1.00 90.50 268 ASP A CA 1
ATOM 2251 C C . ASP A 1 268 ? 17.797 -9.674 -4.772 1.00 90.50 268 ASP A C 1
ATOM 2253 O O . ASP A 1 268 ? 17.220 -10.607 -5.309 1.00 90.50 268 ASP A O 1
ATOM 2257 N N . SER A 1 269 ? 17.355 -9.147 -3.627 1.00 92.25 269 SER A N 1
ATOM 2258 C CA . SER A 1 269 ? 16.187 -9.665 -2.899 1.00 92.25 269 SER A CA 1
ATOM 2259 C C . SER A 1 269 ? 14.829 -9.290 -3.514 1.00 92.25 269 SER A C 1
ATOM 2261 O O . SER A 1 269 ? 13.802 -9.582 -2.894 1.00 92.25 269 SER A O 1
ATOM 2263 N N . ILE A 1 270 ? 14.835 -8.579 -4.650 1.00 94.62 270 ILE A N 1
ATOM 2264 C CA . ILE A 1 270 ? 13.661 -8.100 -5.390 1.00 94.62 270 ILE A CA 1
ATOM 2265 C C . ILE A 1 270 ? 13.717 -8.660 -6.813 1.00 94.62 270 ILE A C 1
ATOM 2267 O O . ILE A 1 270 ? 14.579 -8.273 -7.611 1.00 94.62 270 ILE A O 1
ATOM 2271 N N . ASP A 1 271 ? 12.731 -9.484 -7.150 1.00 94.88 271 ASP A N 1
ATOM 2272 C CA . ASP A 1 271 ? 12.618 -10.155 -8.445 1.00 94.88 271 ASP A CA 1
ATOM 2273 C C . ASP A 1 271 ? 11.941 -9.280 -9.504 1.00 94.88 271 ASP A C 1
ATOM 2275 O O . ASP A 1 271 ? 12.239 -9.382 -10.699 1.00 94.88 271 ASP A O 1
ATOM 2279 N N . GLY A 1 272 ? 11.045 -8.383 -9.076 1.00 96.00 272 GLY A N 1
ATOM 2280 C CA . GLY A 1 272 ? 10.306 -7.493 -9.966 1.00 96.00 272 GLY A CA 1
ATOM 2281 C C . GLY A 1 272 ? 9.989 -6.129 -9.357 1.00 96.00 272 GLY A C 1
ATOM 2282 O O . GLY A 1 272 ? 9.584 -6.008 -8.205 1.00 96.00 272 GLY A O 1
ATOM 2283 N N . VAL A 1 273 ? 10.135 -5.084 -10.168 1.00 96.94 273 VAL A N 1
ATOM 2284 C CA . VAL A 1 273 ? 9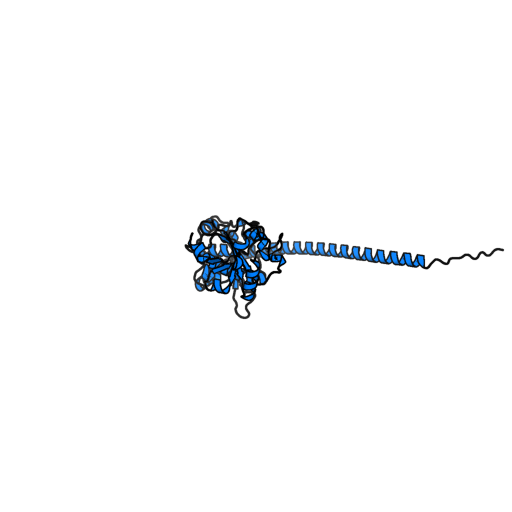.784 -3.700 -9.839 1.00 96.94 273 VAL A CA 1
ATOM 2285 C C . VAL A 1 273 ? 8.663 -3.270 -10.773 1.00 96.94 273 VAL A C 1
ATOM 2287 O O . VAL A 1 273 ? 8.863 -3.140 -11.985 1.00 96.94 273 VAL A O 1
ATOM 2290 N N . LEU A 1 274 ? 7.481 -3.064 -10.207 1.00 98.00 274 LEU A N 1
ATOM 2291 C CA . LEU A 1 274 ? 6.259 -2.739 -10.924 1.00 98.00 274 LEU A CA 1
ATOM 2292 C C . LEU A 1 274 ? 5.997 -1.237 -10.828 1.00 98.00 274 LEU A C 1
ATOM 2294 O O . LEU A 1 274 ? 5.646 -0.725 -9.770 1.00 98.00 274 LEU A O 1
ATOM 2298 N N . TYR A 1 275 ? 6.144 -0.530 -11.943 1.00 97.88 275 TYR A N 1
ATOM 2299 C CA . TYR A 1 275 ? 5.736 0.865 -12.063 1.00 97.88 275 TYR A CA 1
ATOM 2300 C C . TYR A 1 275 ? 4.285 0.943 -12.535 1.00 97.88 275 TYR A C 1
ATOM 2302 O O . TYR A 1 275 ? 3.964 0.522 -13.648 1.00 97.88 275 TYR A O 1
ATOM 2310 N N . VAL A 1 276 ? 3.409 1.527 -11.725 1.00 98.25 276 VAL A N 1
ATOM 2311 C CA . VAL A 1 276 ? 2.049 1.878 -12.147 1.00 98.25 276 VAL A CA 1
ATOM 2312 C C . VAL A 1 276 ? 1.992 3.378 -12.386 1.00 98.25 276 VAL A C 1
ATOM 2314 O O . VAL A 1 276 ? 2.414 4.157 -11.542 1.00 98.25 276 VAL A O 1
ATOM 2317 N N . VAL A 1 277 ? 1.506 3.801 -13.551 1.00 97.75 277 VAL A N 1
ATOM 2318 C CA . VAL A 1 277 ? 1.569 5.212 -13.975 1.00 97.75 277 VAL A CA 1
ATOM 2319 C C . VAL A 1 277 ? 0.193 5.775 -14.313 1.00 97.75 277 VAL A C 1
ATOM 2321 O O . VAL A 1 277 ? -0.626 5.096 -14.929 1.00 97.75 277 VAL A O 1
ATOM 2324 N N . GLU A 1 278 ? -0.063 7.037 -13.974 1.00 94.38 278 GLU A N 1
ATOM 2325 C CA . GLU A 1 278 ? -1.397 7.641 -14.146 1.00 94.38 278 GLU A CA 1
ATOM 2326 C C . GLU A 1 278 ? -1.719 8.045 -15.603 1.00 94.38 278 GLU A C 1
ATOM 2328 O O . GLU A 1 278 ? -2.876 8.010 -16.016 1.00 94.38 278 GLU A O 1
ATOM 2333 N N . GLY A 1 279 ? -0.708 8.368 -16.423 1.00 92.81 279 GLY A N 1
ATOM 2334 C CA . GLY A 1 279 ? -0.910 8.931 -17.767 1.00 92.81 279 GLY A CA 1
ATOM 2335 C C . GLY A 1 279 ? -0.089 8.288 -18.888 1.00 92.81 279 GLY A C 1
ATOM 2336 O O . GLY A 1 279 ? 1.019 7.796 -18.680 1.00 92.81 279 GLY A O 1
ATOM 2337 N N . ASP A 1 280 ? -0.597 8.368 -20.123 1.00 95.81 280 ASP A N 1
ATOM 2338 C CA . ASP A 1 280 ? 0.037 7.785 -21.318 1.00 95.81 280 ASP A CA 1
ATOM 2339 C C . ASP A 1 280 ? 1.411 8.405 -21.640 1.00 95.81 280 ASP A C 1
ATOM 2341 O O . ASP A 1 280 ? 2.352 7.705 -22.027 1.00 95.81 280 ASP A O 1
ATOM 2345 N N . SER A 1 281 ? 1.550 9.724 -21.473 1.00 95.81 281 SER A N 1
ATOM 2346 C CA . SER A 1 281 ? 2.827 10.425 -21.677 1.00 95.81 281 SER A CA 1
ATOM 2347 C C . SER A 1 281 ? 3.872 10.013 -20.631 1.00 95.81 281 SER A C 1
ATOM 2349 O O . SER A 1 281 ? 5.039 9.756 -20.955 1.00 95.81 281 SER A O 1
ATOM 2351 N N . LEU A 1 282 ? 3.432 9.870 -19.378 1.00 95.81 282 LEU A N 1
ATOM 2352 C CA . LEU A 1 282 ? 4.271 9.415 -18.276 1.00 95.81 282 LEU A CA 1
ATOM 2353 C C . LEU A 1 282 ? 4.708 7.963 -18.485 1.00 95.81 282 LEU A C 1
ATOM 2355 O O . LEU A 1 282 ? 5.898 7.679 -18.397 1.00 95.81 282 LEU A O 1
ATOM 2359 N N . TYR A 1 283 ? 3.790 7.081 -18.890 1.00 97.00 283 TYR A N 1
ATOM 2360 C CA . TYR A 1 283 ? 4.085 5.698 -19.267 1.00 97.00 283 TYR A CA 1
ATOM 2361 C C . TYR A 1 283 ? 5.203 5.605 -20.305 1.00 97.00 283 TYR A C 1
ATOM 2363 O O . TYR A 1 283 ? 6.219 4.945 -20.084 1.00 97.00 283 TYR A O 1
ATOM 2371 N N . LYS A 1 284 ? 5.063 6.330 -21.423 1.00 94.75 284 LYS A N 1
ATOM 2372 C CA . LYS A 1 284 ? 6.084 6.369 -22.481 1.00 94.75 284 LYS A CA 1
ATOM 2373 C C . LYS A 1 284 ? 7.431 6.864 -21.946 1.00 94.75 284 LYS A C 1
ATOM 2375 O O . LYS A 1 284 ? 8.475 6.362 -22.362 1.00 94.75 284 LYS A O 1
ATOM 2380 N N . SER A 1 285 ? 7.417 7.837 -21.037 1.00 93.69 285 SER A N 1
ATOM 2381 C CA . SER A 1 285 ? 8.624 8.407 -20.434 1.00 93.69 285 SER A CA 1
ATOM 2382 C C . SER A 1 285 ? 9.320 7.438 -19.476 1.00 93.69 285 SER A C 1
ATOM 2384 O O . SER A 1 285 ? 10.534 7.272 -19.584 1.00 93.69 285 SER A O 1
ATOM 2386 N N . ILE A 1 286 ? 8.572 6.758 -18.601 1.00 93.38 286 ILE A N 1
ATOM 2387 C CA . ILE A 1 286 ? 9.090 5.732 -17.682 1.00 93.38 286 ILE A CA 1
ATOM 2388 C C . ILE A 1 286 ? 9.678 4.555 -18.457 1.00 93.38 286 ILE A C 1
ATOM 2390 O O . ILE A 1 286 ? 10.818 4.172 -18.211 1.00 93.38 286 ILE A O 1
ATOM 2394 N N . MET A 1 287 ? 8.978 4.060 -19.479 1.00 92.56 287 MET A N 1
ATOM 2395 C CA . MET A 1 287 ? 9.466 2.958 -20.316 1.00 92.56 287 MET A CA 1
ATOM 2396 C C . MET A 1 287 ? 10.810 3.266 -20.987 1.00 92.56 287 MET A C 1
ATOM 2398 O O . MET A 1 287 ? 11.657 2.384 -21.114 1.00 92.56 287 MET A O 1
ATOM 2402 N N . LYS A 1 288 ? 11.051 4.524 -21.386 1.00 90.69 288 LYS A N 1
ATOM 2403 C CA . LYS A 1 288 ? 12.358 4.946 -21.920 1.00 90.69 288 LYS A CA 1
ATOM 2404 C C . LYS A 1 288 ? 13.473 4.864 -20.871 1.00 90.69 288 LYS A C 1
ATOM 2406 O O . LYS A 1 288 ? 14.624 4.669 -21.251 1.00 90.69 288 LYS A O 1
ATOM 2411 N N . LYS A 1 289 ? 13.162 5.014 -19.576 1.00 89.19 289 LYS A N 1
ATOM 2412 C CA . LYS A 1 289 ? 14.154 4.957 -18.489 1.00 89.19 289 LYS A CA 1
ATOM 2413 C C . LYS A 1 289 ? 14.673 3.556 -18.217 1.00 89.19 289 LYS A C 1
ATOM 2415 O O . LYS A 1 289 ? 15.801 3.446 -17.767 1.00 89.19 289 LYS A O 1
ATOM 2420 N N . PHE A 1 290 ? 13.924 2.508 -18.546 1.00 89.50 290 PHE A N 1
ATOM 2421 C CA . PHE A 1 290 ? 14.396 1.129 -18.373 1.00 89.50 290 PHE A CA 1
ATOM 2422 C C . PHE A 1 290 ? 15.522 0.748 -19.347 1.00 89.50 290 PHE A C 1
ATOM 2424 O O . PHE A 1 290 ? 16.120 -0.317 -19.218 1.00 89.50 290 PHE A O 1
ATOM 2431 N N . ASN A 1 291 ? 15.832 1.601 -20.328 1.00 84.50 291 ASN A N 1
ATOM 2432 C CA . ASN A 1 291 ? 16.872 1.335 -21.308 1.00 84.50 291 ASN A CA 1
ATOM 2433 C C . ASN A 1 291 ? 18.277 1.337 -20.662 1.00 84.50 291 ASN A C 1
ATOM 2435 O O . ASN A 1 291 ? 18.720 2.389 -20.197 1.00 84.50 291 ASN A O 1
ATOM 2439 N N . PRO A 1 292 ? 19.034 0.220 -20.701 1.00 76.94 292 PRO A N 1
ATOM 2440 C CA . PRO A 1 292 ? 20.381 0.142 -20.141 1.00 76.94 292 PRO A CA 1
ATOM 2441 C C . PRO A 1 292 ? 21.390 1.023 -20.875 1.00 76.94 292 PRO A C 1
ATOM 2443 O O . PRO A 1 292 ? 22.424 1.357 -20.314 1.00 76.94 292 PRO A O 1
ATOM 2446 N N . LYS A 1 293 ? 21.100 1.472 -22.104 1.00 78.19 293 LYS A N 1
ATOM 2447 C CA . LYS A 1 293 ? 21.938 2.487 -22.765 1.00 78.19 293 LYS A CA 1
ATOM 2448 C C . LYS A 1 293 ? 21.889 3.838 -22.045 1.00 78.19 293 LYS A C 1
ATOM 2450 O O . LYS A 1 293 ? 22.763 4.669 -22.247 1.00 78.19 293 LYS A O 1
ATOM 2455 N N . SER A 1 294 ? 20.856 4.076 -21.237 1.00 68.31 294 SER A N 1
ATOM 2456 C CA . SER A 1 294 ? 20.649 5.325 -20.504 1.00 68.31 294 SER A CA 1
ATOM 2457 C C . SER A 1 294 ? 21.079 5.246 -19.036 1.00 68.31 294 SER A C 1
ATOM 2459 O O . SER A 1 294 ? 21.148 6.288 -18.386 1.00 68.31 294 SER A O 1
ATOM 2461 N N . ILE A 1 295 ? 21.325 4.042 -18.502 1.00 70.62 295 ILE A N 1
ATOM 2462 C CA . ILE A 1 295 ? 21.635 3.803 -17.085 1.00 70.62 295 ILE A CA 1
ATOM 2463 C C . ILE A 1 295 ? 22.622 2.634 -16.979 1.00 70.62 295 ILE A C 1
ATOM 2465 O O . ILE A 1 295 ? 22.316 1.553 -17.487 1.00 70.62 295 ILE A O 1
ATOM 2469 N N . PRO A 1 296 ? 23.767 2.797 -16.291 1.00 71.19 296 PRO A N 1
ATOM 2470 C CA . PRO A 1 296 ? 24.717 1.713 -16.069 1.00 71.19 296 PRO A CA 1
ATOM 2471 C C . PRO A 1 296 ? 24.156 0.724 -15.038 1.00 71.19 296 PRO A C 1
ATOM 2473 O O . PRO A 1 296 ? 24.436 0.802 -13.844 1.00 71.19 296 PRO A O 1
ATOM 2476 N N . TYR A 1 297 ? 23.308 -0.190 -15.496 1.00 76.94 297 TYR A N 1
ATOM 2477 C CA . TYR A 1 297 ? 22.799 -1.280 -14.675 1.00 76.94 297 TYR A CA 1
ATOM 2478 C C . TYR A 1 297 ? 23.842 -2.395 -14.525 1.00 76.94 297 TYR A C 1
ATOM 2480 O O . TYR A 1 297 ? 24.569 -2.676 -15.484 1.00 76.94 297 TYR A O 1
ATOM 2488 N N . PRO A 1 298 ? 23.844 -3.130 -13.396 1.00 80.00 298 PRO A N 1
ATOM 2489 C CA . PRO A 1 298 ? 24.406 -4.475 -13.365 1.00 80.00 298 PRO A CA 1
ATOM 2490 C C . PRO A 1 298 ? 23.847 -5.316 -14.525 1.00 80.00 298 PRO A C 1
ATOM 2492 O O . PRO A 1 298 ? 22.696 -5.138 -14.948 1.00 80.00 298 PRO A O 1
ATOM 2495 N N . LYS A 1 299 ? 24.666 -6.217 -15.081 1.00 81.69 299 LYS A N 1
ATOM 2496 C CA . LYS A 1 299 ? 24.334 -6.956 -16.310 1.00 81.69 299 LYS A CA 1
ATOM 2497 C C . LYS A 1 299 ? 22.982 -7.664 -16.173 1.00 81.69 299 LYS A C 1
ATOM 2499 O O . LYS A 1 299 ? 22.806 -8.542 -15.342 1.00 81.69 299 LYS A O 1
ATOM 2504 N N . GLY A 1 300 ? 22.024 -7.286 -17.021 1.00 85.25 300 GLY A N 1
ATOM 2505 C CA . GLY A 1 300 ? 20.687 -7.889 -17.057 1.00 85.25 300 GLY A CA 1
ATOM 2506 C C . GLY A 1 300 ? 19.690 -7.368 -16.016 1.00 85.25 300 GLY A C 1
ATOM 2507 O O . GLY A 1 300 ? 18.507 -7.671 -16.154 1.00 85.25 300 GLY A O 1
ATOM 2508 N N . ALA A 1 301 ? 20.102 -6.530 -15.056 1.00 89.19 301 ALA A N 1
ATOM 2509 C CA . ALA A 1 301 ? 19.216 -6.032 -14.001 1.00 89.19 301 ALA A CA 1
ATOM 2510 C C . ALA A 1 301 ? 18.048 -5.190 -14.538 1.00 89.19 301 ALA A C 1
ATOM 2512 O O . ALA A 1 301 ? 16.988 -5.159 -13.929 1.00 89.19 301 ALA A O 1
ATOM 2513 N N . TYR A 1 302 ? 18.173 -4.575 -15.721 1.00 90.19 302 TYR A N 1
ATOM 2514 C CA . TYR A 1 302 ? 17.064 -3.849 -16.355 1.00 90.19 302 TYR A CA 1
ATOM 2515 C C . TYR A 1 302 ? 15.830 -4.729 -16.645 1.00 90.19 302 TYR A C 1
ATOM 2517 O O . TYR A 1 302 ? 14.735 -4.207 -16.853 1.00 90.19 302 TYR A O 1
ATOM 2525 N N . LYS A 1 303 ? 15.988 -6.061 -16.674 1.00 93.00 303 LYS A N 1
ATOM 2526 C CA . LYS A 1 303 ? 14.913 -7.019 -16.969 1.00 93.00 303 LYS A CA 1
ATOM 2527 C C . LYS A 1 303 ? 13.879 -7.146 -15.847 1.00 93.00 303 LYS A C 1
ATOM 2529 O O . LYS A 1 303 ? 12.842 -7.748 -16.100 1.00 93.00 303 LYS A O 1
ATOM 2534 N N . LYS A 1 304 ? 14.139 -6.606 -14.650 1.00 94.44 304 LYS A N 1
ATOM 2535 C CA . LYS A 1 304 ? 13.185 -6.650 -13.528 1.00 94.44 304 LYS A CA 1
ATOM 2536 C C . LYS A 1 304 ? 12.216 -5.478 -13.468 1.00 94.44 304 LYS A C 1
ATOM 2538 O O . LYS A 1 304 ? 11.273 -5.520 -12.692 1.00 94.44 304 LYS A O 1
ATOM 2543 N N . PHE A 1 305 ? 12.432 -4.436 -14.267 1.00 95.75 305 PHE A N 1
ATOM 2544 C CA . PHE A 1 305 ? 11.533 -3.285 -14.301 1.00 95.75 305 PHE A CA 1
ATOM 2545 C C . PHE A 1 305 ? 10.396 -3.530 -15.279 1.00 95.75 305 PHE A C 1
ATOM 2547 O O . PHE A 1 305 ? 10.646 -3.873 -16.432 1.00 95.75 305 PHE A O 1
ATOM 2554 N N . TYR A 1 306 ? 9.164 -3.307 -14.850 1.00 97.38 306 TYR A N 1
ATOM 2555 C CA . TYR A 1 306 ? 7.994 -3.380 -15.711 1.00 97.38 306 TYR A CA 1
ATOM 2556 C C . TYR A 1 306 ? 7.085 -2.186 -15.446 1.00 97.38 306 TYR A C 1
ATOM 2558 O O . TYR A 1 306 ? 7.092 -1.639 -14.346 1.00 97.38 306 TYR A O 1
ATOM 2566 N N . ALA A 1 307 ? 6.304 -1.772 -16.443 1.00 97.69 307 ALA A N 1
ATOM 2567 C CA . ALA A 1 307 ? 5.318 -0.714 -16.264 1.00 97.69 307 ALA A CA 1
ATOM 2568 C C . ALA A 1 307 ? 3.939 -1.090 -16.814 1.00 97.69 307 ALA A C 1
ATOM 2570 O O . ALA A 1 307 ? 3.837 -1.737 -17.861 1.00 97.69 307 ALA A O 1
ATOM 2571 N N . ALA A 1 308 ? 2.897 -0.607 -16.143 1.00 98.12 308 ALA A N 1
ATOM 2572 C CA . ALA A 1 308 ? 1.498 -0.661 -16.564 1.00 98.12 308 ALA A CA 1
ATOM 2573 C C . ALA A 1 308 ? 0.812 0.675 -16.258 1.00 98.12 308 ALA A C 1
ATOM 2575 O O . ALA A 1 308 ? 1.271 1.442 -15.409 1.00 98.12 308 ALA A O 1
ATOM 2576 N N . LYS A 1 309 ? -0.287 0.981 -16.947 1.00 98.12 309 LYS A N 1
ATOM 2577 C CA . LYS A 1 309 ? -1.062 2.194 -16.662 1.00 98.12 309 LYS A CA 1
ATOM 2578 C C . LYS A 1 309 ? -2.076 1.906 -15.569 1.00 98.12 309 LYS A C 1
ATOM 2580 O O . LYS A 1 309 ? -2.719 0.862 -15.581 1.00 98.12 309 LYS A O 1
ATOM 2585 N N . LEU A 1 310 ? -2.279 2.870 -14.679 1.00 97.56 310 LEU A N 1
ATOM 2586 C CA . LEU A 1 310 ? -3.225 2.772 -13.573 1.00 97.56 310 LEU A CA 1
ATOM 2587 C C . LEU A 1 310 ? -4.634 2.419 -14.062 1.00 97.56 310 LEU A C 1
ATOM 2589 O O . LEU A 1 310 ? -5.253 1.509 -13.525 1.00 97.56 310 LEU A O 1
ATOM 2593 N N . LYS A 1 311 ? -5.115 3.090 -15.116 1.00 96.81 311 LYS A N 1
ATOM 2594 C CA . LYS A 1 311 ? -6.448 2.836 -15.685 1.00 96.81 311 LYS A CA 1
ATOM 2595 C C . LYS A 1 311 ? -6.627 1.400 -16.194 1.00 96.81 311 LYS A C 1
ATOM 2597 O O . LYS A 1 311 ? -7.718 0.862 -16.060 1.00 96.81 311 LYS A O 1
ATOM 2602 N N . ASP A 1 312 ? -5.570 0.793 -16.736 1.00 97.56 312 ASP A N 1
ATOM 2603 C CA . ASP A 1 312 ? -5.615 -0.563 -17.292 1.00 97.56 312 ASP A CA 1
ATOM 2604 C C . ASP A 1 312 ? -5.686 -1.583 -16.139 1.00 97.56 312 ASP A C 1
ATOM 2606 O O . ASP A 1 312 ? -6.559 -2.450 -16.127 1.00 97.56 312 ASP A O 1
ATOM 2610 N N . ILE A 1 313 ? -4.868 -1.385 -15.093 1.00 97.69 313 ILE A N 1
ATOM 2611 C CA . ILE A 1 313 ? -4.902 -2.198 -13.865 1.00 97.69 313 ILE A CA 1
ATOM 2612 C C . ILE A 1 313 ? -6.278 -2.136 -13.191 1.00 97.69 313 ILE A C 1
ATOM 2614 O O . ILE A 1 313 ? -6.836 -3.170 -12.834 1.00 97.69 313 ILE A O 1
ATOM 2618 N N . LEU A 1 314 ? -6.842 -0.933 -13.027 1.00 95.00 314 LEU A N 1
ATOM 2619 C CA . LEU A 1 314 ? -8.158 -0.748 -12.402 1.00 95.00 314 LEU A CA 1
ATOM 2620 C C . LEU A 1 314 ? -9.313 -1.281 -13.269 1.00 95.00 314 LEU A C 1
ATOM 2622 O O . LEU A 1 314 ? -10.399 -1.518 -12.750 1.00 95.00 314 LEU A O 1
ATOM 2626 N N . ALA A 1 315 ? -9.084 -1.492 -14.567 1.00 95.75 315 ALA A N 1
ATOM 2627 C CA . ALA A 1 315 ? -10.008 -2.185 -15.464 1.00 95.75 315 ALA A CA 1
ATOM 2628 C C . ALA A 1 315 ? -9.809 -3.716 -15.468 1.00 95.75 315 ALA A C 1
ATOM 2630 O O . ALA A 1 315 ? -10.523 -4.426 -16.176 1.00 95.75 315 ALA A O 1
ATOM 2631 N N . GLY A 1 316 ? -8.856 -4.236 -14.686 1.00 96.31 316 GLY A N 1
ATOM 2632 C CA . GLY A 1 316 ? -8.566 -5.664 -14.563 1.00 96.31 316 GLY A CA 1
ATOM 263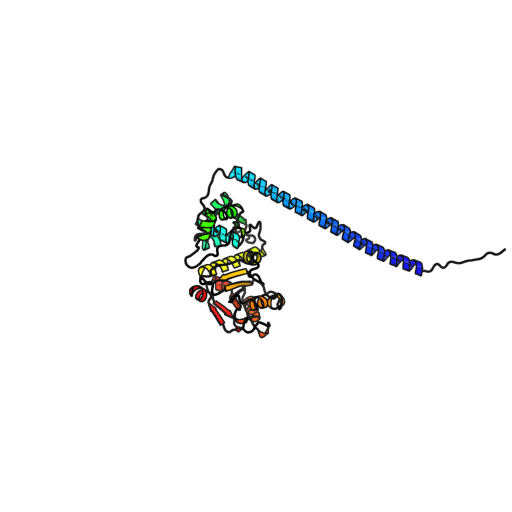3 C C . GLY A 1 316 ? -7.560 -6.219 -15.579 1.00 96.31 316 GLY A C 1
ATOM 2634 O O . GLY A 1 316 ? -7.399 -7.441 -15.646 1.00 96.31 316 GLY A O 1
ATOM 2635 N N . ASP A 1 317 ? -6.882 -5.368 -16.359 1.00 97.50 317 ASP A N 1
ATOM 2636 C CA . ASP A 1 317 ? -5.751 -5.770 -17.204 1.00 97.50 317 ASP A CA 1
ATOM 2637 C C . ASP A 1 317 ? -4.441 -5.651 -16.419 1.00 97.50 317 ASP A C 1
ATOM 2639 O O . ASP A 1 317 ? -3.870 -4.572 -16.287 1.00 97.50 317 ASP A O 1
ATOM 2643 N N . TYR A 1 318 ? -3.954 -6.777 -15.897 1.00 97.19 318 TYR A N 1
ATOM 2644 C CA . TYR A 1 318 ? -2.771 -6.843 -15.031 1.00 97.19 318 TYR A CA 1
ATOM 2645 C C . TYR A 1 318 ? -1.463 -7.111 -15.793 1.00 97.19 318 TYR A C 1
ATOM 2647 O O . TYR A 1 318 ? -0.506 -7.653 -15.230 1.00 97.19 318 TYR A O 1
ATOM 2655 N N . LYS A 1 319 ? -1.407 -6.742 -17.078 1.00 97.94 319 LYS A N 1
ATOM 2656 C CA . LYS A 1 319 ? -0.204 -6.869 -17.906 1.00 97.94 319 LYS A CA 1
ATOM 2657 C C . LYS A 1 319 ? 0.743 -5.695 -17.697 1.00 97.94 319 LYS A C 1
ATOM 2659 O O . LYS A 1 319 ? 0.416 -4.539 -17.956 1.00 97.94 319 LYS A O 1
ATOM 2664 N N . PHE A 1 320 ? 1.972 -6.015 -17.319 1.00 97.81 320 PHE A N 1
ATOM 2665 C CA . PHE A 1 320 ? 3.084 -5.083 -17.272 1.00 97.81 320 PHE A CA 1
ATOM 2666 C C . PHE A 1 320 ? 4.076 -5.366 -18.394 1.00 97.81 320 PHE A C 1
ATOM 2668 O O . PHE A 1 320 ? 4.294 -6.503 -18.811 1.00 97.81 320 PHE A O 1
ATOM 2675 N N . TYR A 1 321 ? 4.728 -4.311 -18.866 1.00 97.19 321 TYR A N 1
ATOM 2676 C CA . TYR A 1 321 ? 5.585 -4.376 -20.040 1.00 97.19 321 TYR A CA 1
ATOM 2677 C C . TYR A 1 321 ? 6.993 -3.895 -19.715 1.00 97.19 321 TYR A C 1
ATOM 2679 O O . TYR A 1 321 ? 7.186 -2.900 -19.018 1.00 97.19 321 TYR A O 1
ATOM 2687 N N . ASN A 1 322 ? 7.980 -4.561 -20.309 1.00 95.12 322 ASN A N 1
ATOM 2688 C CA . ASN A 1 322 ? 9.354 -4.093 -20.411 1.00 95.12 322 ASN A CA 1
ATOM 2689 C C . ASN A 1 322 ? 9.783 -4.163 -21.879 1.00 95.12 322 ASN A C 1
ATOM 2691 O O . ASN A 1 322 ? 10.270 -5.183 -22.368 1.00 95.12 322 ASN A O 1
ATOM 2695 N N . LYS A 1 323 ? 9.598 -3.049 -22.593 1.00 91.94 323 LYS A N 1
ATOM 2696 C CA . LYS A 1 323 ? 9.891 -2.941 -24.028 1.00 91.94 323 LYS A CA 1
ATOM 2697 C C . LYS A 1 323 ? 11.372 -3.169 -24.317 1.00 91.94 323 LYS A C 1
ATOM 2699 O O . LYS A 1 323 ? 11.712 -3.780 -25.320 1.00 91.94 323 LYS A O 1
ATOM 2704 N N . THR A 1 324 ? 12.247 -2.701 -23.433 1.00 89.44 324 THR A N 1
ATOM 2705 C CA . THR A 1 324 ? 13.696 -2.865 -23.563 1.00 89.44 324 THR A CA 1
ATOM 2706 C C . THR A 1 324 ? 14.118 -4.330 -23.496 1.00 89.44 324 THR A C 1
ATOM 2708 O O . THR A 1 324 ? 15.010 -4.737 -24.231 1.00 89.44 324 THR A O 1
ATOM 2711 N N . ALA A 1 325 ? 13.475 -5.126 -22.642 1.00 90.88 325 ALA A N 1
ATOM 2712 C CA . ALA A 1 325 ? 13.726 -6.560 -22.535 1.00 90.88 325 ALA A CA 1
ATOM 2713 C C . ALA A 1 325 ? 12.898 -7.407 -23.516 1.00 90.88 325 ALA A C 1
ATOM 2715 O O . ALA A 1 325 ? 13.059 -8.624 -23.515 1.00 90.88 325 ALA A O 1
ATOM 2716 N N . ASN A 1 326 ? 12.009 -6.789 -24.304 1.00 92.50 326 ASN A N 1
ATOM 2717 C CA . ASN A 1 326 ? 10.963 -7.464 -25.075 1.00 92.50 326 ASN A CA 1
ATOM 2718 C C . ASN A 1 326 ? 10.171 -8.480 -24.226 1.00 92.50 326 ASN A C 1
ATOM 2720 O O . ASN A 1 326 ? 9.968 -9.624 -24.626 1.00 92.50 326 ASN A O 1
ATOM 2724 N N . LYS A 1 327 ? 9.781 -8.072 -23.011 1.00 93.62 327 LYS A N 1
ATOM 2725 C CA . LYS A 1 327 ? 9.036 -8.914 -22.070 1.00 93.62 327 LYS A CA 1
ATOM 2726 C C . LYS A 1 327 ? 7.671 -8.324 -21.755 1.00 93.62 327 LYS A C 1
ATOM 2728 O O . LYS A 1 327 ? 7.537 -7.117 -21.540 1.00 93.62 327 LYS A O 1
ATOM 2733 N N . VAL A 1 328 ? 6.694 -9.215 -21.660 1.00 93.75 328 VAL A N 1
ATOM 2734 C CA . VAL A 1 328 ? 5.379 -8.963 -21.073 1.00 93.75 328 VAL A CA 1
ATOM 2735 C C . VAL A 1 328 ? 5.259 -9.853 -19.845 1.00 93.75 328 VAL A C 1
ATOM 2737 O O . VAL A 1 328 ? 5.694 -11.002 -19.860 1.00 93.75 328 VAL A O 1
ATOM 2740 N N . PHE A 1 329 ? 4.718 -9.289 -18.780 1.00 89.75 329 PHE A N 1
ATOM 2741 C CA . PHE A 1 329 ? 4.542 -9.920 -17.485 1.00 89.75 329 PHE A CA 1
ATOM 2742 C C . PHE A 1 329 ? 3.069 -9.789 -17.105 1.00 89.75 329 PHE A C 1
ATOM 2744 O O . PHE A 1 329 ? 2.598 -8.675 -16.890 1.00 89.75 329 PHE A O 1
ATOM 2751 N N . ASP A 1 330 ? 2.329 -10.895 -17.061 1.00 95.12 330 ASP A N 1
ATOM 2752 C CA . ASP A 1 330 ? 0.969 -10.902 -16.517 1.00 95.12 330 ASP A CA 1
ATOM 2753 C C . ASP A 1 330 ? 1.035 -11.231 -15.023 1.00 95.12 330 ASP A C 1
ATOM 2755 O O . ASP A 1 330 ? 1.316 -12.365 -14.622 1.00 95.12 330 ASP A O 1
ATOM 2759 N N . LEU A 1 331 ? 0.782 -10.220 -14.188 1.00 95.44 331 LEU A N 1
ATOM 2760 C CA . LEU A 1 331 ? 0.856 -10.370 -12.738 1.00 95.44 331 LEU A CA 1
ATOM 2761 C C . LEU A 1 331 ? -0.166 -11.396 -12.226 1.00 95.44 331 LEU A C 1
ATOM 2763 O O . LEU A 1 331 ? 0.113 -12.129 -11.280 1.00 95.44 331 LEU A O 1
ATOM 2767 N N . LYS A 1 332 ? -1.338 -11.493 -12.863 1.00 93.94 332 LYS A N 1
ATOM 2768 C CA . LYS A 1 332 ? -2.394 -12.424 -12.455 1.00 93.94 332 LYS A CA 1
ATOM 2769 C C . LYS A 1 332 ? -1.981 -13.871 -12.689 1.00 93.94 332 LYS A C 1
ATOM 2771 O O . LYS A 1 332 ? -2.355 -14.733 -11.903 1.00 93.94 332 LYS A O 1
ATOM 2776 N N . GLU A 1 333 ? -1.237 -14.160 -13.752 1.00 92.25 333 GLU A N 1
ATOM 2777 C CA . GLU A 1 333 ? -0.723 -15.511 -14.001 1.00 92.25 333 GLU A CA 1
ATOM 2778 C C . GLU A 1 333 ? 0.363 -15.897 -13.004 1.00 92.25 333 GLU A C 1
ATOM 2780 O O . GLU A 1 333 ? 0.369 -17.019 -12.506 1.00 92.25 333 GLU A O 1
ATOM 2785 N N . VAL A 1 334 ? 1.251 -14.960 -12.681 1.00 90.81 334 VAL A N 1
ATOM 2786 C CA . VAL A 1 334 ? 2.355 -15.186 -11.741 1.00 90.81 334 VAL A CA 1
ATOM 2787 C C . VAL A 1 334 ? 1.820 -15.454 -10.339 1.00 90.81 334 VAL A C 1
ATOM 2789 O O . VAL A 1 334 ? 2.234 -16.413 -9.702 1.00 90.81 334 VAL A O 1
ATOM 2792 N N . LEU A 1 335 ? 0.835 -14.674 -9.894 1.00 89.56 335 LEU A N 1
ATOM 2793 C CA . LEU A 1 335 ? 0.222 -14.837 -8.575 1.00 89.56 335 LEU A CA 1
ATOM 2794 C C . LEU A 1 335 ? -0.716 -16.052 -8.473 1.00 89.56 335 LEU A C 1
ATOM 2796 O O . LEU A 1 335 ? -1.010 -16.498 -7.370 1.00 89.56 335 LEU A O 1
ATOM 2800 N N . LYS A 1 336 ? -1.189 -16.595 -9.605 1.00 80.62 336 LYS A N 1
ATOM 2801 C CA . LYS A 1 336 ? -1.998 -17.827 -9.654 1.00 80.62 336 LYS A CA 1
ATOM 2802 C C . LYS A 1 336 ? -1.178 -19.107 -9.560 1.00 80.62 336 LYS A C 1
ATOM 2804 O O . LYS A 1 336 ? -1.747 -20.140 -9.227 1.00 80.62 336 LYS A O 1
ATOM 2809 N N . LYS A 1 337 ? 0.101 -19.070 -9.944 1.00 58.84 337 LYS A N 1
ATOM 2810 C CA . LYS A 1 337 ? 0.967 -20.258 -10.003 1.00 58.84 337 LYS A CA 1
ATOM 2811 C C . LYS A 1 337 ? 1.383 -20.778 -8.618 1.00 58.84 337 LYS A C 1
ATOM 2813 O O . LYS A 1 337 ? 2.175 -21.712 -8.568 1.00 58.84 337 LYS A O 1
ATOM 2818 N N . CYS A 1 338 ? 0.828 -20.219 -7.541 1.00 47.34 338 CYS A N 1
ATOM 2819 C CA . CYS A 1 338 ? 1.219 -20.480 -6.163 1.00 47.34 338 CYS A CA 1
ATOM 2820 C C . CYS A 1 338 ? 0.061 -21.017 -5.312 1.00 47.34 338 CYS A C 1
ATOM 2822 O O . CYS A 1 338 ? -1.015 -20.367 -5.260 1.00 47.34 338 CYS A O 1
#

Foldseek 3Di:
DDDDDDDDPPDPVVVVVVVVVVVVVVVVVVVVVVVVVVVVVVVVVVVVVVVVVVVVVVVVVVVVVVLVVLVPPDDDDQDLLNLVVLVCLQQLVKAWLVCSQVQRVVHSVVSVVVVVRCVSNQQKDWDADPDDDPDRTIMIHGDPVVLVCCQDPVNVVSLCVRDRDPQEDEDDDRSVLTDGDPDDDPVSVVVSNLLSLLVSLLRVLRWYHKHALSSCVVVVVFPDRARIWTAAPVRPAIEGEHEDEDDDDLCCQAPCPRHPVNRQLPDPSHQAYEYEYADPVVQVVVLVSLACVSHVGDPPSSVRYWYDYSVCSSVVQQWTDNVNVRDIDRSSVVNVVD